Protein AF-A0A2N0H5V2-F1 (afdb_monomer_lite)

pLDDT: mean 85.97, std 12.77, range [40.03, 98.19]

Structure (mmCIF, N/CA/C/O backbone):
data_AF-A0A2N0H5V2-F1
#
_entry.id   AF-A0A2N0H5V2-F1
#
loop_
_atom_site.group_PDB
_atom_site.id
_atom_site.type_symbol
_atom_site.label_atom_id
_atom_site.label_alt_id
_atom_site.label_comp_id
_atom_site.label_asym_id
_atom_site.label_entity_id
_atom_site.label_seq_id
_atom_site.pdbx_PDB_ins_code
_atom_site.Cartn_x
_atom_site.Cartn_y
_atom_site.Cartn_z
_atom_site.occupancy
_atom_site.B_iso_or_equiv
_atom_site.auth_seq_id
_atom_site.auth_comp_id
_atom_site.auth_asym_id
_atom_site.auth_atom_id
_atom_site.pdbx_PDB_model_num
ATOM 1 N N . MET A 1 1 ? 20.618 13.032 -0.672 1.00 40.03 1 MET A N 1
ATOM 2 C CA . MET A 1 1 ? 20.257 12.797 -2.091 1.00 40.03 1 MET A CA 1
ATOM 3 C C . MET A 1 1 ? 19.114 11.793 -2.131 1.00 40.03 1 MET A C 1
ATOM 5 O O . MET A 1 1 ? 19.291 10.700 -1.612 1.00 40.03 1 MET A O 1
ATOM 9 N N . ARG A 1 2 ? 17.932 12.152 -2.651 1.00 47.97 2 ARG A N 1
ATOM 10 C CA . ARG A 1 2 ? 16.808 11.202 -2.773 1.00 47.97 2 ARG A CA 1
ATOM 11 C C . ARG A 1 2 ? 17.111 10.217 -3.908 1.00 47.97 2 ARG A C 1
ATOM 13 O O . ARG A 1 2 ? 17.480 10.647 -4.996 1.00 47.97 2 ARG A O 1
ATOM 20 N N . GLY A 1 3 ? 17.012 8.915 -3.642 1.00 67.12 3 GLY A N 1
ATOM 21 C CA . GLY A 1 3 ? 17.243 7.876 -4.648 1.00 67.12 3 GLY A CA 1
ATOM 22 C C . GLY A 1 3 ? 16.189 7.890 -5.762 1.00 67.12 3 GLY A C 1
ATOM 23 O O . GLY A 1 3 ? 15.061 8.330 -5.554 1.00 67.12 3 GLY A O 1
ATOM 24 N N . VAL A 1 4 ? 16.552 7.385 -6.946 1.00 81.38 4 VAL A N 1
ATOM 25 C CA . VAL A 1 4 ? 15.630 7.234 -8.087 1.00 81.38 4 VAL A CA 1
ATOM 26 C C . VAL A 1 4 ? 14.602 6.140 -7.773 1.00 81.38 4 VAL A C 1
ATOM 28 O O . VAL A 1 4 ? 14.977 4.979 -7.560 1.00 81.38 4 VAL A O 1
ATOM 31 N N . SER A 1 5 ? 13.321 6.510 -7.727 1.00 91.06 5 SER A N 1
ATOM 32 C CA . SER A 1 5 ? 12.203 5.620 -7.399 1.00 91.06 5 SER A CA 1
ATOM 33 C C . SER A 1 5 ? 11.638 4.930 -8.646 1.00 91.06 5 SER A C 1
ATOM 35 O O . SER A 1 5 ? 11.841 5.385 -9.775 1.00 91.06 5 SER A O 1
ATOM 37 N N . LEU A 1 6 ? 10.885 3.839 -8.459 1.00 90.25 6 LEU A N 1
ATOM 38 C CA . LEU A 1 6 ? 10.170 3.190 -9.566 1.00 90.25 6 LEU A CA 1
ATOM 39 C C . LEU A 1 6 ? 9.200 4.164 -10.253 1.00 90.25 6 LEU A C 1
ATOM 41 O O . LEU A 1 6 ? 9.109 4.162 -11.476 1.00 90.25 6 LEU A O 1
ATOM 45 N N . ASN A 1 7 ? 8.550 5.043 -9.483 1.00 93.69 7 ASN A N 1
ATOM 46 C CA . ASN A 1 7 ? 7.675 6.081 -10.023 1.00 93.69 7 ASN A CA 1
ATOM 47 C C . ASN A 1 7 ? 8.411 6.969 -11.038 1.00 93.69 7 ASN A C 1
ATOM 49 O O . ASN A 1 7 ? 7.958 7.105 -12.169 1.00 93.69 7 ASN A O 1
ATOM 53 N N . THR A 1 8 ? 9.591 7.478 -10.664 1.00 91.94 8 THR A N 1
ATOM 54 C CA . THR A 1 8 ? 10.401 8.328 -11.553 1.00 91.94 8 THR A CA 1
ATOM 55 C C . THR A 1 8 ? 10.919 7.581 -12.783 1.00 91.94 8 THR A C 1
ATOM 57 O O . THR A 1 8 ? 11.031 8.168 -13.852 1.00 91.94 8 THR A O 1
ATOM 60 N N . LEU A 1 9 ? 11.208 6.279 -12.663 1.00 91.94 9 LEU A N 1
ATOM 61 C CA . LEU A 1 9 ? 11.646 5.465 -13.803 1.00 91.94 9 LEU A CA 1
ATOM 62 C C . LEU A 1 9 ? 10.508 5.222 -14.798 1.00 91.94 9 LEU A C 1
ATOM 64 O O . LEU A 1 9 ? 10.750 5.237 -15.999 1.00 91.94 9 LEU A O 1
ATOM 68 N N . ILE A 1 10 ? 9.283 5.009 -14.311 1.00 95.56 10 ILE A N 1
ATOM 69 C CA . ILE A 1 10 ? 8.106 4.847 -15.171 1.00 95.56 10 ILE A CA 1
ATOM 70 C C . ILE A 1 10 ? 7.765 6.166 -15.863 1.00 95.56 10 ILE A C 1
ATOM 72 O O . ILE A 1 10 ? 7.525 6.171 -17.064 1.00 95.56 10 ILE A O 1
ATOM 76 N N . GLU A 1 11 ? 7.776 7.279 -15.129 1.00 95.31 11 GLU A N 1
ATOM 77 C CA . GLU A 1 11 ? 7.559 8.611 -15.704 1.00 95.31 11 GLU A CA 1
ATOM 78 C C . GLU A 1 11 ? 8.562 8.897 -16.822 1.00 95.31 11 GLU A C 1
ATOM 80 O O . GLU A 1 11 ? 8.155 9.245 -17.930 1.00 95.31 11 GLU A O 1
ATOM 85 N N . ALA A 1 12 ? 9.853 8.658 -16.574 1.00 94.19 12 ALA A N 1
ATOM 86 C CA . ALA A 1 12 ? 10.890 8.826 -17.584 1.00 94.19 12 ALA A CA 1
ATOM 87 C C . ALA A 1 12 ? 10.686 7.894 -18.791 1.00 94.19 12 ALA A C 1
ATOM 89 O O . ALA A 1 12 ? 10.824 8.331 -19.929 1.00 94.19 12 ALA A O 1
ATOM 90 N N . ALA A 1 13 ? 10.298 6.636 -18.561 1.00 95.50 13 ALA A N 1
ATOM 91 C CA . ALA A 1 13 ? 10.072 5.675 -19.637 1.00 95.50 13 ALA A CA 1
ATOM 92 C C . ALA A 1 13 ? 8.893 6.035 -20.539 1.00 95.50 13 ALA A C 1
ATOM 94 O O . ALA A 1 13 ? 8.983 5.897 -21.755 1.00 95.50 13 ALA A O 1
ATOM 95 N N . VAL A 1 14 ? 7.796 6.507 -19.953 1.00 95.56 14 VAL A N 1
ATOM 96 C CA . VAL A 1 14 ? 6.582 6.852 -20.696 1.00 95.56 14 VAL A CA 1
ATOM 97 C C . VAL A 1 14 ? 6.719 8.210 -21.402 1.00 95.56 14 VAL A C 1
ATOM 99 O O . VAL A 1 14 ? 6.069 8.433 -22.417 1.00 95.56 14 VAL A O 1
ATOM 102 N N . THR A 1 15 ? 7.573 9.103 -20.897 1.00 95.12 15 THR A N 1
ATOM 103 C CA . THR A 1 15 ? 7.861 10.419 -21.503 1.00 95.12 15 THR A CA 1
ATOM 104 C C . THR A 1 15 ? 9.082 10.423 -22.427 1.00 95.12 15 THR A C 1
ATOM 106 O O . THR A 1 15 ? 9.524 11.493 -22.835 1.00 95.12 15 THR A O 1
ATOM 109 N N . GLU A 1 16 ? 9.633 9.247 -22.748 1.00 94.00 16 GLU A N 1
ATOM 110 C CA . GLU A 1 16 ? 10.811 9.079 -23.618 1.00 94.00 16 GLU A CA 1
ATOM 111 C C . GLU A 1 16 ? 12.073 9.819 -23.126 1.00 94.00 16 GLU A C 1
ATOM 113 O O . GLU A 1 16 ? 12.995 10.110 -23.888 1.00 94.00 16 GLU A O 1
ATOM 118 N N . GLN A 1 17 ? 12.151 10.108 -21.827 1.00 94.12 17 GLN A N 1
ATOM 119 C CA . GLN A 1 17 ? 13.348 10.671 -21.209 1.00 94.12 17 GLN A CA 1
ATOM 120 C C . GLN A 1 17 ? 14.425 9.591 -21.041 1.00 94.12 17 GLN A C 1
ATOM 122 O O . GLN A 1 17 ? 14.112 8.406 -20.998 1.00 94.12 17 GLN A O 1
ATOM 127 N N . PRO A 1 18 ? 15.713 9.943 -20.909 1.00 93.31 18 PRO A N 1
ATOM 128 C CA . PRO A 1 18 ? 16.750 8.956 -20.625 1.00 93.31 18 PRO A CA 1
ATOM 129 C C . PRO A 1 18 ? 16.578 8.342 -19.224 1.00 93.31 18 PRO A C 1
ATOM 131 O O . PRO A 1 18 ? 16.540 9.049 -18.218 1.00 93.31 18 PRO A O 1
ATOM 134 N N . TYR A 1 19 ? 16.535 7.008 -19.143 1.00 92.44 19 TYR A N 1
ATOM 135 C CA . TYR A 1 19 ? 16.455 6.253 -17.885 1.00 92.44 19 TYR A CA 1
ATOM 136 C C . TYR A 1 19 ? 17.288 4.964 -17.924 1.00 92.44 19 TYR A C 1
ATOM 138 O O . TYR A 1 19 ? 17.740 4.493 -18.968 1.00 92.44 19 TYR A O 1
ATOM 146 N N . ASN A 1 20 ? 17.491 4.358 -16.751 1.00 91.25 20 ASN A N 1
ATOM 147 C CA . ASN A 1 20 ? 18.173 3.071 -16.637 1.00 91.25 20 ASN A CA 1
ATOM 148 C C . ASN A 1 20 ? 17.184 1.911 -16.872 1.00 91.25 20 ASN A C 1
ATOM 150 O O . ASN A 1 20 ? 16.443 1.524 -15.965 1.00 91.25 20 ASN A O 1
ATOM 154 N N . HIS A 1 21 ? 17.207 1.348 -18.083 1.00 89.31 21 HIS A N 1
ATOM 155 C CA . HIS A 1 21 ? 16.341 0.247 -18.521 1.00 89.31 21 HIS A CA 1
ATOM 156 C C . HIS A 1 21 ? 16.439 -1.000 -17.631 1.00 89.31 21 HIS A C 1
ATOM 158 O O . HIS A 1 21 ? 15.417 -1.570 -17.250 1.00 89.31 21 HIS A O 1
ATOM 164 N N . GLN A 1 22 ? 17.656 -1.398 -17.241 1.00 89.25 22 GLN A N 1
ATOM 165 C CA . GLN A 1 22 ? 17.874 -2.575 -16.392 1.00 89.25 22 GLN A CA 1
ATOM 166 C C . GLN A 1 22 ? 17.241 -2.385 -15.011 1.00 89.25 22 GLN A C 1
ATOM 168 O O . GLN A 1 22 ? 16.553 -3.270 -14.497 1.00 89.25 22 GLN A O 1
ATOM 173 N N . ARG A 1 23 ? 17.432 -1.200 -14.420 1.00 86.44 23 ARG A N 1
ATOM 174 C CA . ARG A 1 23 ? 16.863 -0.858 -13.114 1.00 86.44 23 ARG A CA 1
ATOM 175 C C . ARG A 1 23 ? 15.340 -0.784 -13.169 1.00 86.44 23 ARG A C 1
ATOM 177 O O . ARG A 1 23 ? 14.698 -1.280 -12.245 1.00 86.44 23 ARG A O 1
ATOM 184 N N . LEU A 1 24 ? 14.772 -0.204 -14.229 1.00 92.12 24 LEU A N 1
ATOM 185 C CA . LEU A 1 24 ? 13.324 -0.190 -14.438 1.00 92.12 24 LEU A CA 1
ATOM 186 C C . LEU A 1 24 ? 12.780 -1.619 -14.502 1.00 92.12 24 LEU A C 1
ATOM 188 O O . LEU A 1 24 ? 11.889 -1.947 -13.725 1.00 92.12 24 LEU A O 1
ATOM 192 N N . GLY A 1 25 ? 13.348 -2.472 -15.359 1.00 90.81 25 GLY A N 1
ATOM 193 C CA . GLY A 1 25 ? 12.898 -3.854 -15.529 1.00 90.81 25 GLY A CA 1
ATOM 194 C C . GLY A 1 25 ? 12.925 -4.645 -14.220 1.00 90.81 25 GLY A C 1
ATOM 195 O O . GLY A 1 25 ? 11.927 -5.259 -13.854 1.00 90.81 25 GLY A O 1
ATOM 196 N N . LEU A 1 26 ? 14.023 -4.562 -13.460 1.00 89.44 26 LEU A N 1
ATOM 197 C CA . LEU A 1 26 ? 14.157 -5.267 -12.182 1.00 89.44 26 LEU A CA 1
ATOM 198 C C . LEU A 1 26 ? 13.122 -4.802 -11.144 1.00 89.44 26 LEU A C 1
ATOM 200 O O . LEU A 1 26 ? 12.488 -5.628 -10.485 1.00 89.44 26 LEU A O 1
ATOM 204 N N . GLN A 1 27 ? 12.948 -3.488 -10.987 1.00 88.81 27 GLN A N 1
ATOM 205 C CA . GLN A 1 27 ? 12.025 -2.924 -9.996 1.00 88.81 27 GLN A CA 1
ATOM 206 C C . GLN A 1 27 ? 10.563 -3.159 -10.385 1.00 88.81 27 GLN A C 1
ATOM 208 O O . GLN A 1 27 ? 9.754 -3.565 -9.552 1.00 88.81 27 GLN A O 1
ATOM 213 N N . ALA A 1 28 ? 10.237 -2.974 -11.663 1.00 93.88 28 ALA A N 1
ATOM 214 C CA . ALA A 1 28 ? 8.913 -3.239 -12.204 1.00 93.88 28 ALA A CA 1
ATOM 215 C C . ALA A 1 28 ? 8.546 -4.727 -12.092 1.00 93.88 28 ALA A C 1
ATOM 217 O O . ALA A 1 28 ? 7.420 -5.038 -11.706 1.00 93.88 28 ALA A O 1
ATOM 218 N N . ARG A 1 29 ? 9.492 -5.647 -12.345 1.00 93.56 29 ARG A N 1
ATOM 219 C CA . ARG A 1 29 ? 9.275 -7.097 -12.210 1.00 93.56 29 ARG A CA 1
ATOM 220 C C . ARG A 1 29 ? 8.970 -7.481 -10.771 1.00 93.56 29 ARG A C 1
ATOM 222 O O . ARG A 1 29 ? 7.991 -8.177 -10.533 1.00 93.56 29 ARG A O 1
ATOM 229 N N . ARG A 1 30 ? 9.743 -6.975 -9.803 1.00 90.44 30 ARG A N 1
ATOM 230 C CA . ARG A 1 30 ? 9.470 -7.195 -8.370 1.00 90.44 30 ARG A CA 1
ATOM 231 C C . ARG A 1 30 ? 8.083 -6.684 -7.981 1.00 90.44 30 ARG A C 1
ATOM 233 O O . ARG A 1 30 ? 7.310 -7.417 -7.373 1.00 90.44 30 ARG A O 1
ATOM 240 N N . TYR A 1 31 ? 7.746 -5.458 -8.381 1.00 93.81 31 TYR A N 1
ATOM 241 C CA . TYR A 1 31 ? 6.444 -4.855 -8.086 1.00 93.81 31 TYR A CA 1
ATOM 242 C C . TYR A 1 31 ? 5.278 -5.641 -8.710 1.00 93.81 31 TYR A C 1
ATOM 244 O O . TYR A 1 31 ? 4.277 -5.924 -8.049 1.00 93.81 31 TYR A O 1
ATOM 252 N N . CYS A 1 32 ? 5.426 -6.052 -9.972 1.00 95.19 32 CYS A N 1
ATOM 253 C CA . CYS A 1 32 ? 4.445 -6.863 -10.685 1.00 95.19 32 CYS A CA 1
ATOM 254 C C . CYS A 1 32 ? 4.293 -8.262 -10.073 1.00 95.19 32 CYS A C 1
ATOM 256 O O . CYS A 1 32 ? 3.168 -8.730 -9.894 1.00 95.19 32 CYS A O 1
ATOM 258 N N . GLY A 1 33 ? 5.398 -8.907 -9.693 1.00 90.44 33 GLY A N 1
ATOM 259 C CA . GLY A 1 33 ? 5.409 -10.216 -9.036 1.00 90.44 33 GLY A CA 1
ATOM 260 C C . GLY A 1 33 ? 4.597 -10.224 -7.742 1.00 90.44 33 GLY A C 1
ATOM 261 O O . GLY A 1 33 ? 3.763 -11.100 -7.541 1.00 90.44 33 GLY A O 1
ATOM 262 N N . VAL A 1 34 ? 4.735 -9.187 -6.910 1.00 89.81 34 VAL A N 1
ATOM 263 C CA . VAL A 1 34 ? 3.948 -9.052 -5.671 1.00 89.81 34 VAL A CA 1
ATOM 264 C C . VAL A 1 34 ? 2.447 -8.946 -5.962 1.00 89.81 34 VAL A C 1
ATOM 266 O O . VAL A 1 34 ? 1.634 -9.638 -5.346 1.00 89.81 34 VAL A O 1
ATOM 269 N N . ILE A 1 35 ? 2.054 -8.088 -6.910 1.00 93.56 35 ILE A N 1
ATOM 270 C CA . ILE A 1 35 ? 0.636 -7.882 -7.239 1.00 93.56 35 ILE A CA 1
ATOM 271 C C . ILE A 1 35 ? 0.031 -9.138 -7.870 1.00 93.56 35 ILE A C 1
ATOM 273 O O . ILE A 1 35 ? -1.064 -9.557 -7.486 1.00 93.56 35 ILE A O 1
ATOM 277 N N . SER A 1 36 ? 0.731 -9.727 -8.837 1.00 93.62 36 SER A N 1
ATOM 278 C CA . SER A 1 36 ? 0.272 -10.916 -9.552 1.00 93.62 36 SER A CA 1
ATOM 279 C C . SER A 1 36 ? 0.221 -12.133 -8.630 1.00 93.62 36 SER A C 1
ATOM 281 O O . SER A 1 36 ? -0.812 -12.788 -8.600 1.00 93.62 36 SER A O 1
ATOM 283 N N . GLY A 1 37 ? 1.237 -12.378 -7.796 1.00 90.94 37 GLY A N 1
ATOM 284 C CA . GLY A 1 37 ? 1.234 -13.463 -6.807 1.00 90.94 37 GLY A CA 1
ATOM 285 C C . GLY A 1 37 ? 0.064 -13.365 -5.828 1.00 90.94 37 GLY A C 1
ATOM 286 O O . GLY A 1 37 ? -0.589 -14.358 -5.523 1.00 90.94 37 GLY A O 1
ATOM 287 N N . LYS A 1 38 ? -0.287 -12.147 -5.398 1.00 89.06 38 LYS A N 1
ATOM 288 C CA . LYS A 1 38 ? -1.423 -11.927 -4.491 1.00 89.06 38 LYS A CA 1
ATOM 289 C C . LYS A 1 38 ? -2.786 -12.106 -5.163 1.00 89.06 38 LYS A C 1
ATOM 291 O O . LYS A 1 38 ? -3.712 -12.631 -4.550 1.00 89.06 38 LYS A O 1
ATOM 296 N N . LEU A 1 39 ? -2.954 -11.599 -6.384 1.00 87.94 39 LEU A N 1
ATOM 297 C CA . LEU A 1 39 ? -4.251 -11.597 -7.078 1.00 87.94 39 LEU A CA 1
ATOM 298 C C . LEU A 1 39 ? -4.490 -12.842 -7.935 1.00 87.94 39 LEU A C 1
ATOM 300 O O . LEU A 1 39 ? -5.630 -13.103 -8.324 1.00 87.94 39 LEU A O 1
ATOM 304 N N . CYS A 1 40 ? -3.425 -13.563 -8.264 1.00 90.56 40 CYS A N 1
ATOM 305 C CA . CYS A 1 40 ? -3.414 -14.680 -9.194 1.00 90.56 40 CYS A CA 1
ATOM 306 C C . CYS A 1 40 ? -2.558 -15.841 -8.688 1.00 90.56 40 CYS A C 1
ATOM 308 O O . CYS A 1 40 ? -1.872 -16.474 -9.477 1.00 90.56 40 CYS A O 1
ATOM 310 N N . SER A 1 41 ? -2.630 -16.148 -7.392 1.00 89.81 41 SER A N 1
ATOM 311 C CA . SER A 1 41 ? -1.958 -17.315 -6.800 1.00 89.81 41 SER A CA 1
ATOM 312 C C . SER A 1 41 ? -2.419 -18.662 -7.373 1.00 89.81 41 SER A C 1
ATOM 314 O O . SER A 1 41 ? -1.831 -19.696 -7.083 1.00 89.81 41 SER A O 1
ATOM 316 N N . ASP A 1 42 ? -3.504 -18.668 -8.148 1.00 88.12 42 ASP A N 1
ATOM 317 C CA . ASP A 1 42 ? -4.007 -19.816 -8.894 1.00 88.12 42 ASP A CA 1
ATOM 318 C C . ASP A 1 42 ? -3.324 -20.031 -10.253 1.00 88.12 42 ASP A C 1
ATOM 320 O O . ASP A 1 42 ? -3.559 -21.075 -10.860 1.00 88.12 42 ASP A O 1
ATOM 324 N N . LEU A 1 43 ? -2.541 -19.068 -10.749 1.00 88.62 43 LEU A N 1
ATOM 325 C CA . LEU A 1 43 ? -1.832 -19.203 -12.019 1.00 88.62 43 LEU A CA 1
ATOM 326 C C . LEU A 1 43 ? -0.484 -19.927 -11.833 1.00 88.62 43 LEU A C 1
ATOM 328 O O . LEU A 1 43 ? 0.155 -19.768 -10.794 1.00 88.62 43 LEU A O 1
ATOM 332 N N . PRO A 1 44 ? -0.048 -20.713 -12.834 1.00 92.38 44 PRO A N 1
ATOM 333 C CA . PRO A 1 44 ? 1.324 -21.204 -12.937 1.00 92.38 44 PRO A CA 1
ATOM 334 C C . PRO A 1 44 ? 2.378 -20.084 -12.881 1.00 92.38 44 PRO A C 1
ATOM 336 O O . PRO A 1 44 ? 2.123 -18.967 -13.335 1.00 92.38 44 PRO A O 1
ATOM 339 N N . GLU A 1 45 ? 3.560 -20.391 -12.332 1.00 89.31 45 GLU A N 1
ATOM 340 C CA . GLU A 1 45 ? 4.639 -19.418 -12.088 1.00 89.31 45 GLU A CA 1
ATOM 341 C C . GLU A 1 45 ? 5.125 -18.725 -13.374 1.00 89.31 45 GLU A C 1
ATOM 343 O O . GLU A 1 45 ? 5.379 -17.522 -13.371 1.00 89.31 45 GLU A O 1
ATOM 348 N N . ASP A 1 46 ? 5.165 -19.448 -14.491 1.00 93.69 46 ASP A N 1
ATOM 349 C CA . ASP A 1 46 ? 5.530 -18.949 -15.820 1.00 93.69 46 ASP A CA 1
ATOM 350 C C . ASP A 1 46 ? 4.602 -17.828 -16.313 1.00 93.69 46 ASP A C 1
ATOM 352 O O . ASP A 1 46 ? 5.070 -16.839 -16.881 1.00 93.69 46 ASP A O 1
ATOM 356 N N . LEU A 1 47 ? 3.305 -17.885 -15.993 1.00 94.81 47 LEU A N 1
ATOM 357 C CA . LEU A 1 47 ? 2.354 -16.844 -16.403 1.00 94.81 47 LEU A CA 1
ATOM 358 C C . LEU A 1 47 ? 2.559 -15.512 -15.668 1.00 94.81 47 LEU A C 1
ATOM 360 O O . LEU A 1 47 ? 2.053 -14.477 -16.110 1.00 94.81 47 LEU A O 1
ATOM 364 N N . HIS A 1 48 ? 3.291 -15.488 -14.551 1.00 95.12 48 HIS A N 1
ATOM 365 C CA . HIS A 1 48 ? 3.621 -14.230 -13.877 1.00 95.12 48 HIS A CA 1
ATOM 366 C C . HIS A 1 48 ? 4.610 -13.389 -14.691 1.00 95.12 48 HIS A C 1
ATOM 368 O O . HIS A 1 48 ? 4.520 -12.155 -14.672 1.00 95.12 48 HIS A O 1
ATOM 374 N N . ASP A 1 49 ? 5.506 -14.035 -15.438 1.00 96.12 49 ASP A N 1
ATOM 375 C CA . ASP A 1 49 ? 6.403 -13.351 -16.367 1.00 96.12 49 ASP A CA 1
ATOM 376 C C . ASP A 1 49 ? 5.643 -12.813 -17.589 1.00 96.12 49 ASP A C 1
ATOM 378 O O . ASP A 1 49 ? 5.899 -11.682 -18.013 1.00 96.12 49 ASP A O 1
ATOM 382 N N . ASP A 1 50 ? 4.637 -13.538 -18.081 1.00 97.44 50 ASP A N 1
ATOM 383 C CA . ASP A 1 50 ? 3.759 -13.057 -19.156 1.00 97.44 50 ASP A CA 1
ATOM 384 C C . ASP A 1 50 ? 2.933 -11.843 -18.716 1.00 97.44 50 ASP A C 1
ATOM 386 O O . ASP A 1 50 ? 2.826 -10.853 -19.444 1.00 97.44 50 ASP A O 1
ATOM 390 N N . ILE A 1 51 ? 2.404 -11.854 -17.483 1.00 97.69 51 ILE A N 1
ATOM 391 C CA . ILE A 1 51 ? 1.713 -10.690 -16.903 1.00 97.69 51 ILE A CA 1
ATOM 392 C C . ILE A 1 51 ? 2.650 -9.483 -16.860 1.00 97.69 51 ILE A C 1
ATOM 394 O O . ILE A 1 51 ? 2.227 -8.367 -17.165 1.00 97.69 51 ILE A O 1
ATOM 398 N N . PHE A 1 52 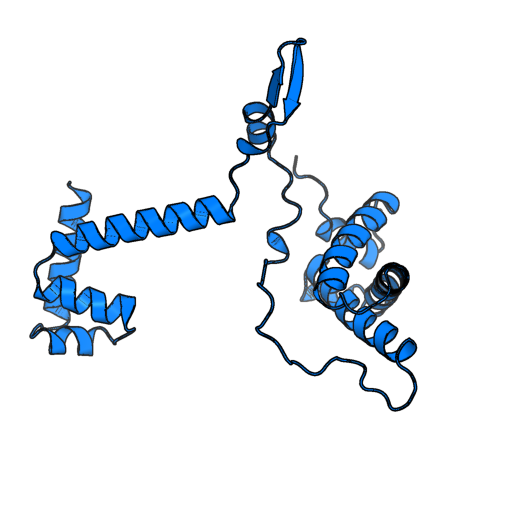? 3.912 -9.684 -16.481 1.00 97.94 52 PHE A N 1
ATOM 399 C CA . PHE A 1 52 ? 4.899 -8.612 -16.437 1.00 97.94 52 PHE A CA 1
ATOM 400 C C . PHE A 1 52 ? 5.175 -8.019 -17.825 1.00 97.94 52 PHE A C 1
ATOM 402 O O . PHE A 1 52 ? 5.153 -6.794 -17.978 1.00 97.94 52 PHE A O 1
ATOM 409 N N . GLN A 1 53 ? 5.387 -8.861 -18.838 1.00 98.00 53 GLN A N 1
ATOM 410 C CA . GLN A 1 53 ? 5.599 -8.405 -20.214 1.00 98.00 53 GLN A CA 1
ATOM 411 C C . GLN A 1 53 ? 4.366 -7.666 -20.748 1.00 98.00 53 GLN A C 1
ATOM 413 O O . GLN A 1 53 ? 4.477 -6.538 -21.237 1.00 98.00 53 GLN A O 1
ATOM 418 N N . GLN A 1 54 ? 3.174 -8.240 -20.565 1.00 98.19 54 GLN A N 1
ATOM 419 C CA . GLN A 1 54 ? 1.919 -7.625 -20.990 1.00 98.19 54 GLN A CA 1
ATOM 420 C C . GLN A 1 54 ? 1.645 -6.307 -20.249 1.00 98.19 54 GLN A C 1
ATOM 422 O O . GLN A 1 54 ? 1.103 -5.371 -20.835 1.00 98.19 54 GLN A O 1
ATOM 427 N N . ALA A 1 55 ? 2.053 -6.173 -18.983 1.00 98.12 55 ALA A N 1
ATOM 428 C CA . ALA A 1 55 ? 1.908 -4.923 -18.239 1.00 98.12 55 ALA A CA 1
ATOM 429 C C . ALA A 1 55 ? 2.716 -3.778 -18.865 1.00 98.12 55 ALA A C 1
ATOM 431 O O . ALA A 1 55 ? 2.246 -2.643 -18.860 1.00 98.12 55 ALA A O 1
ATOM 432 N N . PHE A 1 56 ? 3.889 -4.049 -19.444 1.00 97.75 56 PHE A N 1
ATOM 433 C CA . PHE A 1 56 ? 4.639 -3.034 -20.187 1.00 97.75 56 PHE A CA 1
ATOM 434 C C . PHE A 1 56 ? 3.971 -2.667 -21.512 1.00 97.75 56 PHE A C 1
ATOM 436 O O . PHE A 1 56 ? 3.890 -1.483 -21.835 1.00 97.75 56 PHE A O 1
ATOM 443 N N . VAL A 1 57 ? 3.431 -3.650 -22.237 1.00 97.94 57 VAL A N 1
ATOM 444 C CA . VAL A 1 57 ? 2.642 -3.394 -23.454 1.00 97.94 57 VAL A CA 1
ATOM 445 C C . VAL A 1 57 ? 1.471 -2.459 -23.141 1.00 97.94 57 VAL A C 1
ATOM 447 O O . VAL A 1 57 ? 1.277 -1.450 -23.818 1.00 97.94 57 VAL A O 1
ATOM 450 N N . GLU A 1 58 ? 0.728 -2.743 -22.071 1.00 97.62 58 GLU A N 1
ATOM 451 C CA . GLU A 1 58 ? -0.400 -1.912 -21.647 1.00 97.62 58 GLU A CA 1
ATOM 452 C C . GLU A 1 58 ? 0.039 -0.544 -21.105 1.00 97.62 58 GLU A C 1
ATOM 454 O O . GLU A 1 58 ? -0.631 0.455 -21.357 1.00 97.62 58 GLU A O 1
ATOM 459 N N . LEU A 1 59 ? 1.176 -0.461 -20.407 1.00 97.19 59 LEU A N 1
ATOM 460 C CA . LEU A 1 59 ? 1.732 0.809 -19.936 1.00 97.19 59 LEU A CA 1
ATOM 461 C C . LEU A 1 59 ? 2.025 1.755 -21.109 1.00 97.19 59 LEU A C 1
ATOM 463 O O . LEU A 1 59 ? 1.584 2.904 -21.094 1.00 97.19 59 LEU A O 1
ATOM 467 N N . PHE A 1 60 ? 2.723 1.268 -22.138 1.00 96.75 60 PHE A N 1
ATOM 468 C CA . PHE A 1 60 ? 3.048 2.075 -23.316 1.00 96.75 60 PHE A CA 1
ATOM 469 C C . PHE A 1 60 ? 1.823 2.364 -24.186 1.00 96.75 60 PHE A C 1
ATOM 471 O O . PHE A 1 60 ? 1.728 3.445 -24.759 1.00 96.75 60 PHE A O 1
ATOM 478 N N . ARG A 1 61 ? 0.839 1.455 -24.222 1.00 96.56 61 ARG A N 1
ATOM 479 C CA . ARG A 1 61 ? -0.455 1.700 -24.875 1.00 96.56 61 ARG A CA 1
ATOM 480 C C . ARG A 1 61 ? -1.242 2.833 -24.209 1.00 96.56 61 ARG A C 1
ATOM 482 O O . ARG A 1 61 ? -1.913 3.583 -24.911 1.00 96.56 61 ARG A O 1
ATOM 489 N N . ILE A 1 62 ? -1.192 2.954 -22.878 1.00 94.38 62 ILE A N 1
ATOM 490 C CA . ILE A 1 62 ? -1.830 4.066 -22.152 1.00 94.38 62 ILE A CA 1
ATOM 491 C C . ILE A 1 62 ? -1.131 5.397 -22.475 1.00 94.38 62 ILE A C 1
ATOM 493 O O . ILE A 1 62 ? -1.804 6.409 -22.673 1.00 94.38 62 ILE A O 1
ATOM 497 N N . GLY A 1 63 ? 0.203 5.384 -22.544 1.00 93.06 63 GLY A N 1
ATOM 498 C CA . GLY A 1 63 ? 1.017 6.531 -22.942 1.00 93.06 63 GLY A CA 1
ATOM 499 C C . GLY A 1 63 ? 1.091 7.665 -21.910 1.00 93.06 63 GLY A C 1
ATOM 500 O O . GLY A 1 63 ? 0.518 7.606 -20.817 1.00 93.06 63 GLY A O 1
ATOM 501 N N . ALA A 1 64 ? 1.822 8.725 -22.270 1.00 94.88 64 ALA A 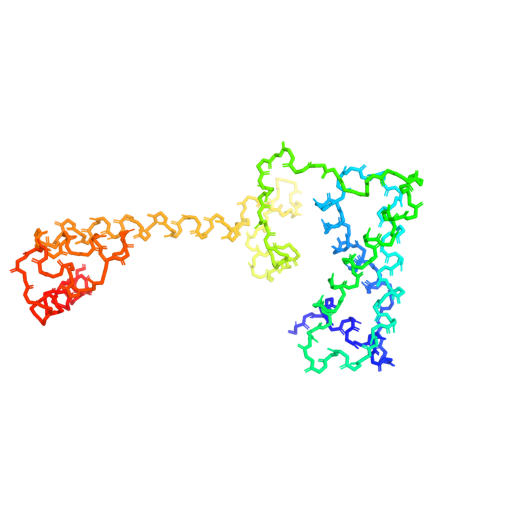N 1
ATOM 502 C CA . ALA A 1 64 ? 2.153 9.836 -21.370 1.00 94.88 64 ALA A CA 1
ATOM 503 C C . ALA A 1 64 ? 0.967 10.723 -20.991 1.00 94.88 64 ALA A C 1
ATOM 505 O O . ALA A 1 64 ? 0.973 11.301 -19.909 1.00 94.88 64 ALA A O 1
ATOM 506 N N . GLY A 1 65 ? -0.078 10.799 -21.822 1.00 92.81 65 GLY A N 1
ATOM 507 C CA . GLY A 1 65 ? -1.238 11.657 -21.544 1.00 92.81 65 GLY A CA 1
ATOM 508 C C . GLY A 1 65 ? -1.949 11.311 -20.231 1.00 92.81 65 GLY A C 1
ATOM 509 O O . GLY A 1 65 ? -2.575 12.161 -19.606 1.00 92.81 65 GLY A O 1
ATOM 510 N N . ALA A 1 66 ? -1.821 10.073 -19.752 1.00 92.25 66 ALA A N 1
ATOM 511 C CA . ALA A 1 66 ? -2.426 9.668 -18.491 1.00 92.25 66 ALA A CA 1
ATOM 512 C C . ALA A 1 66 ? -1.636 10.128 -17.244 1.00 92.25 66 ALA A C 1
ATOM 514 O O . ALA A 1 66 ? -2.187 10.078 -16.140 1.00 92.25 66 ALA A O 1
ATOM 515 N N . LEU A 1 67 ? -0.398 10.619 -17.407 1.00 92.62 67 LEU A N 1
ATOM 516 C CA . LEU A 1 67 ? 0.414 11.180 -16.317 1.00 92.62 67 LEU A CA 1
ATOM 517 C C . LEU A 1 67 ? -0.144 12.499 -15.770 1.00 92.62 67 LEU A C 1
ATOM 519 O O . LEU A 1 67 ? 0.128 12.850 -14.628 1.00 92.62 67 LEU A O 1
ATOM 523 N N . GLU A 1 68 ? -0.988 13.199 -16.532 1.00 91.50 68 GLU A N 1
ATOM 524 C CA . GLU A 1 68 ? -1.657 14.424 -16.067 1.00 91.50 68 GLU A CA 1
ATOM 525 C C . GLU A 1 68 ? -2.558 14.184 -14.847 1.00 91.50 68 GLU A C 1
ATOM 527 O O . GLU A 1 68 ? -2.843 15.100 -14.078 1.00 91.50 68 GLU A O 1
ATOM 532 N N . ARG A 1 69 ? -3.047 12.948 -14.682 1.00 92.81 69 ARG A N 1
ATOM 533 C CA . ARG A 1 69 ? -4.021 12.578 -13.644 1.00 92.81 69 ARG A CA 1
ATOM 534 C C . ARG A 1 69 ? -3.503 11.532 -12.668 1.00 92.81 69 ARG A C 1
ATOM 536 O O . ARG A 1 69 ? -4.106 11.343 -11.615 1.00 92.81 69 ARG A O 1
ATOM 543 N N . LEU A 1 70 ? -2.459 10.798 -13.038 1.00 92.75 70 LEU A N 1
ATOM 544 C CA . LEU A 1 70 ? -1.971 9.636 -12.306 1.00 92.75 70 LEU A CA 1
ATOM 545 C C . LEU A 1 70 ? -0.450 9.684 -12.212 1.00 92.75 70 LEU A C 1
ATOM 547 O O . LEU A 1 70 ? 0.222 10.047 -13.168 1.00 92.75 70 LEU A O 1
ATOM 551 N N . SER A 1 71 ? 0.096 9.236 -11.085 1.00 94.44 71 SER A N 1
ATOM 552 C CA . SER A 1 71 ? 1.537 9.004 -10.974 1.00 94.44 71 SER A CA 1
ATOM 553 C C . SER A 1 71 ? 1.979 7.836 -11.864 1.00 94.44 71 SER A C 1
ATOM 555 O O . SER A 1 71 ? 1.177 6.943 -12.172 1.00 94.44 71 SER A O 1
ATOM 557 N N . GLY A 1 72 ? 3.263 7.786 -12.231 1.00 91.56 72 GLY A N 1
ATOM 558 C CA . GLY A 1 72 ? 3.825 6.663 -12.993 1.00 91.56 72 GLY A CA 1
ATOM 559 C C . GLY A 1 72 ? 3.547 5.303 -12.339 1.00 91.56 72 GLY A C 1
ATOM 560 O O . GLY A 1 72 ? 3.133 4.352 -13.002 1.00 91.56 72 GLY A O 1
ATOM 561 N N . LEU A 1 73 ? 3.663 5.219 -11.012 1.00 94.44 73 LEU A N 1
ATOM 562 C CA . LEU A 1 73 ? 3.345 4.005 -10.258 1.00 94.44 73 LEU A CA 1
ATOM 563 C C . LEU A 1 73 ? 1.860 3.620 -10.378 1.00 94.44 73 LEU A C 1
ATOM 565 O O . LEU A 1 73 ? 1.536 2.447 -10.574 1.00 94.44 73 LEU A O 1
ATOM 569 N N . ALA A 1 74 ? 0.949 4.593 -10.277 1.00 93.81 74 ALA A N 1
ATOM 570 C CA . ALA A 1 74 ? -0.486 4.349 -10.412 1.00 93.81 74 ALA A CA 1
ATOM 571 C C . ALA A 1 74 ? -0.855 3.886 -11.832 1.00 93.81 74 ALA A C 1
ATOM 573 O O . ALA A 1 74 ? -1.697 2.996 -11.989 1.00 93.81 74 ALA A O 1
ATOM 574 N N . LEU A 1 75 ? -0.188 4.428 -12.857 1.00 96.00 75 LEU A N 1
ATOM 575 C CA . LEU A 1 75 ? -0.331 3.971 -14.239 1.00 96.00 75 LEU A CA 1
ATOM 576 C C . LEU A 1 75 ? 0.132 2.535 -14.419 1.00 96.00 75 LEU A C 1
ATOM 578 O O . LEU A 1 75 ? -0.614 1.716 -14.955 1.00 96.00 75 LEU A O 1
ATOM 582 N N . PHE A 1 76 ? 1.318 2.203 -13.919 1.00 97.12 76 PHE A N 1
ATOM 583 C CA . PHE A 1 76 ? 1.835 0.848 -14.039 1.00 97.12 76 PHE A CA 1
ATOM 584 C C . PHE A 1 76 ? 0.974 -0.160 -13.278 1.00 97.12 76 PHE A C 1
ATOM 586 O O . PHE A 1 76 ? 0.653 -1.223 -13.802 1.00 97.12 76 PHE A O 1
ATOM 593 N N . ARG A 1 77 ? 0.470 0.201 -12.093 1.00 97.00 77 ARG A N 1
ATOM 594 C CA . ARG A 1 77 ? -0.500 -0.627 -11.364 1.00 97.00 77 ARG A CA 1
ATOM 595 C C . ARG A 1 77 ? -1.775 -0.881 -12.173 1.00 97.00 77 ARG A C 1
ATOM 597 O O . ARG A 1 77 ? -2.284 -2.002 -12.182 1.00 97.00 77 ARG A O 1
ATOM 604 N N . ARG A 1 78 ? -2.296 0.137 -12.861 1.00 96.38 78 ARG A N 1
ATOM 605 C CA . ARG A 1 78 ? -3.449 -0.017 -13.759 1.00 96.38 78 ARG A CA 1
ATOM 606 C C . ARG A 1 78 ? -3.121 -0.948 -14.927 1.00 96.38 78 ARG A C 1
ATOM 608 O O . ARG A 1 78 ? -3.940 -1.813 -15.232 1.00 96.38 78 ARG A O 1
ATOM 615 N N . ALA A 1 79 ? -1.944 -0.802 -15.529 1.00 97.38 79 ALA A N 1
ATOM 616 C CA . ALA A 1 79 ? -1.474 -1.663 -16.609 1.00 97.38 79 ALA A CA 1
ATOM 617 C C . ALA A 1 79 ? -1.367 -3.133 -16.164 1.00 97.38 79 ALA A C 1
ATOM 619 O O . ALA A 1 79 ? -1.880 -4.010 -16.852 1.00 97.38 79 ALA A O 1
ATOM 620 N N . ILE A 1 80 ? -0.846 -3.402 -14.959 1.00 97.75 80 ILE A N 1
ATOM 621 C CA . ILE A 1 80 ? -0.800 -4.752 -14.367 1.00 97.75 80 ILE A CA 1
ATOM 622 C C . ILE A 1 80 ? -2.205 -5.359 -14.248 1.00 97.75 80 ILE A C 1
ATOM 624 O O . ILE A 1 80 ? -2.408 -6.528 -14.566 1.00 97.75 80 ILE A O 1
ATOM 628 N N . PHE A 1 81 ? -3.208 -4.590 -13.818 1.00 96.62 81 PHE A N 1
ATOM 629 C CA . PHE A 1 81 ? -4.575 -5.113 -13.716 1.00 96.62 81 PHE A CA 1
ATOM 630 C C . PHE A 1 81 ? -5.205 -5.441 -15.069 1.00 96.62 81 PHE A C 1
ATOM 632 O O . PHE A 1 81 ? -6.015 -6.366 -15.142 1.00 96.62 81 PHE A O 1
ATOM 639 N N . VAL A 1 82 ? -4.865 -4.698 -16.124 1.00 96.75 82 VAL A N 1
ATOM 640 C CA . VAL A 1 82 ? -5.288 -5.034 -17.489 1.00 96.75 82 VAL A CA 1
ATOM 641 C C . VAL A 1 82 ? -4.549 -6.284 -17.962 1.00 96.75 82 VAL A C 1
ATOM 643 O O . VAL A 1 82 ? -5.203 -7.228 -18.394 1.00 96.75 82 VAL A O 1
ATOM 646 N N . ALA A 1 83 ? -3.231 -6.345 -17.770 1.00 97.56 83 ALA A N 1
ATOM 647 C CA . ALA A 1 83 ? -2.400 -7.491 -18.125 1.00 97.56 83 ALA A CA 1
ATOM 648 C C . ALA A 1 83 ? -2.883 -8.795 -17.479 1.00 97.56 83 ALA A C 1
ATOM 650 O O . ALA A 1 83 ? -3.073 -9.787 -18.172 1.00 97.56 83 ALA A O 1
ATOM 651 N N . ILE A 1 84 ? -3.207 -8.776 -16.182 1.00 95.75 84 ILE A N 1
ATOM 652 C CA . ILE A 1 84 ? -3.801 -9.925 -15.481 1.00 95.75 84 ILE A CA 1
ATOM 653 C C . ILE A 1 84 ? -5.080 -10.410 -16.174 1.00 95.75 84 ILE A C 1
ATOM 655 O O . ILE A 1 84 ? -5.313 -11.612 -16.266 1.00 95.75 84 ILE A O 1
ATOM 659 N N . ARG A 1 85 ? -5.941 -9.494 -16.633 1.00 93.94 85 ARG A N 1
ATOM 660 C CA . ARG A 1 85 ? -7.193 -9.871 -17.307 1.00 93.94 85 ARG A CA 1
ATOM 661 C C . ARG A 1 85 ? -6.931 -10.480 -18.676 1.00 93.94 85 ARG A C 1
ATOM 663 O O . ARG A 1 85 ? -7.603 -11.450 -19.001 1.00 93.94 85 ARG A O 1
ATOM 670 N N . VAL A 1 86 ? -5.988 -9.916 -19.431 1.00 94.81 86 VAL A N 1
ATOM 671 C CA . VAL A 1 86 ? -5.582 -10.414 -20.752 1.00 94.81 86 VAL A CA 1
ATOM 672 C C . VAL A 1 86 ? -5.003 -11.821 -20.612 1.00 94.81 86 VAL A C 1
ATOM 674 O O . VAL A 1 86 ? -5.602 -12.766 -21.110 1.00 94.81 86 VAL A O 1
ATOM 677 N N . VAL A 1 87 ? -3.961 -11.993 -19.794 1.00 94.94 87 VAL A N 1
ATOM 678 C CA . VAL A 1 87 ? -3.299 -13.295 -19.601 1.00 94.94 87 VAL A CA 1
ATOM 679 C C . VAL A 1 87 ? -4.268 -14.354 -19.066 1.00 94.94 87 VAL A C 1
ATOM 681 O O . VAL A 1 87 ? -4.270 -15.491 -19.527 1.00 94.94 87 VAL A O 1
ATOM 684 N N . ARG A 1 88 ? -5.165 -13.998 -18.134 1.00 91.44 88 ARG A N 1
ATOM 685 C CA . ARG A 1 88 ? -6.201 -14.936 -17.662 1.00 91.44 88 ARG A CA 1
ATOM 686 C C . ARG A 1 88 ? -7.203 -15.322 -18.745 1.00 91.44 88 ARG A C 1
ATOM 688 O O . ARG A 1 88 ? -7.716 -16.436 -18.693 1.00 91.44 88 ARG A O 1
ATOM 695 N N . ALA A 1 89 ? -7.562 -14.399 -19.634 1.00 89.25 89 ALA A N 1
ATOM 696 C CA . ALA A 1 89 ? -8.487 -14.690 -20.722 1.00 89.25 89 ALA A CA 1
ATOM 697 C C . ALA A 1 89 ? -7.846 -15.640 -21.737 1.00 89.25 89 ALA A C 1
ATOM 699 O O . ALA A 1 89 ? -8.509 -16.579 -22.162 1.00 89.25 89 ALA A O 1
ATOM 700 N N . ASP A 1 90 ? -6.563 -15.440 -22.035 1.00 89.56 90 ASP A N 1
ATOM 701 C CA . ASP A 1 90 ? -5.809 -16.268 -22.979 1.00 89.56 90 ASP A CA 1
ATOM 702 C C . ASP A 1 90 ? -5.524 -17.670 -22.418 1.00 89.56 90 ASP A C 1
ATOM 704 O O . ASP A 1 90 ? -5.591 -18.660 -23.143 1.00 89.56 90 ASP A O 1
ATOM 708 N N . TYR A 1 91 ? -5.266 -17.776 -21.110 1.00 87.94 91 TYR A N 1
ATOM 709 C CA . TYR A 1 91 ? -5.018 -19.057 -20.444 1.00 87.94 91 TYR A CA 1
ATOM 710 C C . TYR A 1 91 ? -6.296 -19.866 -20.158 1.00 87.94 91 TYR A C 1
ATOM 712 O O . TYR A 1 91 ? -6.259 -21.094 -20.047 1.00 87.94 91 TYR A O 1
ATOM 720 N N . ALA A 1 92 ? -7.449 -19.210 -19.992 1.00 83.19 92 ALA A N 1
ATOM 721 C CA . ALA A 1 92 ? -8.686 -19.910 -19.665 1.00 83.19 92 ALA A CA 1
ATOM 722 C C . ALA A 1 92 ? -9.247 -20.658 -20.891 1.00 83.19 92 ALA A C 1
ATOM 724 O O . ALA A 1 92 ? -9.461 -20.046 -21.937 1.00 83.19 92 ALA A O 1
ATOM 725 N N . PRO A 1 93 ? -9.598 -21.956 -20.770 1.00 77.69 93 PRO A N 1
ATOM 726 C CA . PRO A 1 93 ? -10.254 -22.672 -21.856 1.00 77.69 93 PRO A CA 1
ATOM 727 C C . PRO A 1 93 ? -11.580 -21.997 -22.240 1.00 77.69 93 PRO A C 1
ATOM 729 O O . PRO A 1 93 ? -12.295 -21.505 -21.354 1.00 77.69 93 PRO A O 1
ATOM 732 N N . PRO A 1 94 ? -11.971 -22.021 -23.525 1.00 76.88 94 PRO A N 1
ATOM 733 C CA . PRO A 1 94 ? -13.212 -21.403 -23.972 1.00 76.88 94 PRO A CA 1
ATOM 734 C C . PRO A 1 94 ? -14.416 -21.953 -23.191 1.00 76.88 94 PRO A C 1
ATOM 736 O O . PRO A 1 94 ? -14.568 -23.160 -23.002 1.00 76.88 94 PRO A O 1
ATOM 739 N N . GLY A 1 95 ? -15.267 -21.051 -22.694 1.00 74.31 95 GLY A N 1
ATOM 740 C CA . GLY A 1 95 ? -16.457 -21.388 -21.901 1.00 74.31 95 GLY A CA 1
ATOM 741 C C . GLY A 1 95 ? -16.218 -21.586 -20.397 1.00 74.31 95 GLY A C 1
ATOM 742 O O . GLY A 1 95 ? -17.183 -21.739 -19.647 1.00 74.31 95 GLY A O 1
ATOM 743 N N . ARG A 1 96 ? -14.969 -21.543 -19.912 1.00 73.62 96 ARG A N 1
ATOM 744 C CA . ARG A 1 96 ? -14.666 -21.559 -18.470 1.00 73.62 96 ARG A CA 1
ATOM 745 C C . ARG A 1 96 ? -14.631 -20.142 -17.897 1.00 73.62 96 ARG A C 1
ATOM 747 O O . ARG A 1 96 ? -14.245 -19.179 -18.553 1.00 73.62 96 ARG A O 1
ATOM 754 N N . ARG A 1 97 ? -15.020 -20.008 -16.625 1.00 67.81 97 ARG A N 1
ATOM 755 C CA . ARG A 1 97 ? -14.859 -18.751 -15.879 1.00 67.81 97 ARG A CA 1
ATOM 756 C C . ARG A 1 97 ? -13.370 -18.461 -15.664 1.00 67.81 97 ARG A C 1
ATOM 758 O O . ARG A 1 97 ? -12.656 -19.300 -15.129 1.00 67.81 97 ARG A O 1
ATOM 765 N N . THR A 1 98 ? -12.945 -17.240 -15.982 1.00 71.69 98 THR A N 1
ATOM 766 C CA . THR A 1 98 ? -11.564 -16.740 -15.806 1.00 71.69 98 THR A CA 1
ATOM 767 C C . THR A 1 98 ? -11.201 -16.416 -14.350 1.00 71.69 98 THR A C 1
ATOM 769 O O . THR A 1 98 ? -10.039 -16.163 -14.028 1.00 71.69 98 THR A O 1
ATOM 772 N N . ARG A 1 99 ? -12.190 -16.415 -13.444 1.00 64.88 99 ARG A N 1
ATOM 773 C CA . ARG A 1 99 ? -12.030 -16.136 -12.012 1.00 64.88 99 ARG A CA 1
ATOM 774 C C . ARG A 1 99 ? -12.699 -17.234 -11.185 1.00 64.88 99 ARG A C 1
ATOM 776 O O . ARG A 1 99 ? -13.848 -17.586 -11.461 1.00 64.88 99 ARG A O 1
ATOM 783 N N . LYS A 1 100 ? -12.013 -17.729 -10.148 1.00 63.94 100 LYS A N 1
ATOM 784 C CA . LYS A 1 100 ? -12.627 -18.606 -9.137 1.00 63.94 100 LYS A CA 1
ATOM 785 C C . LYS A 1 100 ? -13.817 -17.900 -8.474 1.00 63.94 100 LYS A C 1
ATOM 787 O O . LYS A 1 100 ? -13.792 -16.679 -8.283 1.00 63.94 100 LYS A O 1
ATOM 792 N N . ALA A 1 101 ? -14.860 -18.665 -8.143 1.00 63.69 101 ALA A N 1
ATOM 793 C CA . ALA A 1 101 ? -15.930 -18.178 -7.277 1.00 63.69 101 ALA A CA 1
ATOM 794 C C . ALA A 1 101 ? -15.314 -17.715 -5.948 1.00 63.69 101 ALA A C 1
ATOM 796 O O . ALA A 1 101 ? -14.304 -18.256 -5.493 1.00 63.69 101 ALA A O 1
ATOM 797 N N . ARG A 1 102 ? -15.846 -16.629 -5.387 1.00 58.00 102 ARG A N 1
ATOM 798 C CA . ARG A 1 102 ? -15.289 -15.985 -4.196 1.00 58.00 102 ARG A CA 1
ATOM 799 C C . ARG A 1 102 ? -15.711 -16.780 -2.958 1.00 58.00 102 ARG A C 1
ATOM 801 O O . ARG A 1 102 ? -16.509 -16.292 -2.171 1.00 58.00 102 ARG A O 1
ATOM 808 N N . ASP A 1 103 ? -15.173 -17.982 -2.804 1.00 53.94 103 ASP A N 1
ATOM 809 C CA . ASP A 1 103 ? -15.574 -18.927 -1.753 1.00 53.94 103 ASP A CA 1
ATOM 810 C C . ASP A 1 103 ? -14.704 -18.801 -0.487 1.00 53.94 103 ASP A C 1
ATOM 812 O O . ASP A 1 103 ? -14.410 -19.782 0.185 1.00 53.94 103 ASP A O 1
ATOM 816 N N . GLY A 1 104 ? -14.259 -17.588 -0.140 1.00 61.50 104 GLY A N 1
ATOM 817 C CA . GLY A 1 104 ? -13.378 -17.381 1.011 1.00 61.50 104 GLY A CA 1
ATOM 818 C C . GLY A 1 104 ? -13.396 -15.966 1.578 1.00 61.50 104 GLY A C 1
ATOM 819 O O . GLY A 1 104 ? -13.789 -15.003 0.907 1.00 61.50 104 GLY A O 1
ATOM 820 N N . ALA A 1 105 ? -12.947 -15.855 2.833 1.00 52.78 105 ALA A N 1
ATOM 821 C CA . ALA A 1 105 ? -12.726 -14.584 3.510 1.00 52.78 105 ALA A CA 1
ATOM 822 C C . ALA A 1 105 ? -11.783 -13.689 2.676 1.00 52.78 105 ALA A C 1
ATOM 824 O O . ALA A 1 105 ? -10.865 -14.193 2.023 1.00 52.78 105 ALA A O 1
ATOM 825 N N . PRO A 1 106 ? -12.012 -12.364 2.630 1.00 54.12 106 PRO A N 1
ATOM 826 C CA . PRO A 1 106 ? -11.173 -11.464 1.851 1.00 54.12 106 PRO A CA 1
ATOM 827 C C . PRO A 1 106 ? -9.709 -11.551 2.323 1.00 54.12 106 PRO A C 1
ATOM 829 O O . PRO A 1 106 ? -9.471 -11.489 3.527 1.00 54.12 106 PRO A O 1
ATOM 832 N N . PRO A 1 107 ? -8.732 -11.668 1.403 1.00 56.69 107 PRO A N 1
ATOM 833 C CA . PRO A 1 107 ? -7.326 -11.719 1.779 1.00 56.69 107 PRO A CA 1
ATOM 834 C C . PRO A 1 107 ? -6.904 -10.415 2.459 1.00 56.69 107 PRO A C 1
ATOM 836 O O . PRO A 1 107 ? -7.371 -9.329 2.093 1.00 56.69 107 PRO A O 1
ATOM 839 N N . GLU A 1 108 ? -5.988 -10.536 3.416 1.00 56.78 108 GLU A N 1
ATOM 840 C CA . GLU A 1 108 ? -5.432 -9.422 4.177 1.00 56.78 108 GLU A CA 1
ATOM 841 C C . GLU A 1 108 ? -4.849 -8.355 3.235 1.00 56.78 108 GLU A C 1
ATOM 843 O O . GLU A 1 108 ? -4.045 -8.616 2.327 1.00 56.78 108 GLU A O 1
ATOM 848 N N . ARG A 1 109 ? -5.320 -7.115 3.380 1.00 51.91 109 ARG A N 1
ATOM 849 C CA . ARG A 1 109 ? -4.948 -5.996 2.512 1.00 51.91 109 ARG A CA 1
ATOM 850 C C . ARG A 1 109 ? -3.688 -5.309 3.040 1.00 51.91 109 ARG A C 1
ATOM 852 O O . ARG A 1 109 ? -3.781 -4.227 3.590 1.00 51.91 109 ARG A O 1
ATOM 859 N N . VAL A 1 110 ? -2.516 -5.894 2.804 1.00 51.47 110 VAL A N 1
ATOM 860 C CA . VAL A 1 110 ? -1.250 -5.139 2.884 1.00 51.47 110 VAL A CA 1
ATOM 861 C C . VAL A 1 110 ? -1.242 -4.078 1.780 1.00 51.47 110 VAL A C 1
ATOM 863 O O . VAL A 1 110 ? -1.513 -4.413 0.614 1.00 51.47 110 VAL A O 1
ATOM 866 N N . ALA A 1 111 ? -1.013 -2.814 2.140 1.00 53.50 111 ALA A N 1
ATOM 867 C CA . ALA A 1 111 ? -0.966 -1.713 1.191 1.00 53.50 111 ALA A CA 1
ATOM 868 C C . ALA A 1 111 ? 0.304 -1.822 0.332 1.00 53.50 111 ALA A C 1
ATOM 870 O O . ALA A 1 111 ? 1.356 -2.253 0.790 1.00 53.50 111 ALA A O 1
ATOM 871 N N . ALA A 1 112 ? 0.217 -1.462 -0.951 1.00 54.84 112 ALA A N 1
ATOM 872 C CA . ALA A 1 112 ? 1.360 -1.580 -1.866 1.00 54.84 112 ALA A CA 1
ATOM 873 C C . ALA A 1 112 ? 2.517 -0.626 -1.507 1.00 54.84 112 ALA A C 1
ATOM 875 O O . ALA A 1 112 ? 3.624 -0.800 -2.001 1.00 54.84 112 ALA A O 1
ATOM 876 N N . GLU A 1 113 ? 2.246 0.375 -0.673 1.00 55.38 113 GLU A N 1
ATOM 877 C CA . GLU A 1 113 ? 3.219 1.326 -0.132 1.00 55.38 113 GLU A CA 1
ATOM 878 C C . GLU A 1 113 ? 4.031 0.779 1.056 1.00 55.38 113 GLU A C 1
ATOM 880 O O . GLU A 1 113 ? 5.082 1.334 1.367 1.00 55.38 113 GLU A O 1
ATOM 885 N N . ASP A 1 114 ? 3.631 -0.359 1.633 1.00 51.72 114 ASP A N 1
ATOM 886 C CA . ASP A 1 114 ? 4.340 -0.995 2.753 1.00 51.72 114 ASP A CA 1
ATOM 887 C C . ASP A 1 114 ? 5.504 -1.904 2.314 1.00 51.72 114 ASP A C 1
ATOM 889 O O . ASP A 1 114 ? 6.284 -2.357 3.151 1.00 51.72 114 ASP A O 1
ATOM 893 N N . ILE A 1 115 ? 5.660 -2.196 1.014 1.00 51.44 115 ILE A N 1
ATOM 894 C CA . ILE A 1 115 ? 6.671 -3.151 0.525 1.00 51.44 115 ILE A CA 1
ATOM 895 C C . ILE A 1 115 ? 7.637 -2.460 -0.444 1.00 51.44 115 ILE A C 1
ATOM 897 O O . ILE A 1 115 ? 7.246 -1.996 -1.513 1.00 51.44 115 ILE A O 1
ATOM 901 N N . GLY A 1 116 ? 8.922 -2.431 -0.071 1.00 53.12 116 GLY A N 1
ATOM 902 C CA . GLY A 1 116 ? 9.989 -1.710 -0.781 1.00 53.12 116 GLY A CA 1
ATOM 903 C C . GLY A 1 116 ? 10.647 -0.594 0.036 1.00 53.12 116 GLY A C 1
ATOM 904 O O . GLY A 1 116 ? 11.390 0.210 -0.528 1.00 53.12 116 GLY A O 1
ATOM 905 N N . TRP A 1 117 ? 10.385 -0.537 1.345 1.00 57.16 117 TRP A N 1
ATOM 906 C CA . TRP A 1 117 ? 11.045 0.396 2.250 1.00 57.16 117 TRP A CA 1
ATOM 907 C C . TRP A 1 117 ? 12.561 0.173 2.220 1.00 57.16 117 TRP A C 1
ATOM 909 O O . TRP A 1 117 ? 13.068 -0.868 2.636 1.00 57.16 117 TRP A O 1
ATOM 919 N N . ILE A 1 118 ? 13.288 1.148 1.676 1.00 62.25 118 ILE A N 1
ATOM 920 C CA . ILE A 1 118 ? 14.742 1.199 1.788 1.00 62.25 118 ILE A CA 1
ATOM 921 C C . ILE A 1 118 ? 15.020 1.874 3.118 1.00 62.25 118 ILE A C 1
ATOM 923 O O . ILE A 1 118 ? 14.667 3.034 3.318 1.00 62.25 118 ILE A O 1
ATOM 927 N N . ALA A 1 119 ? 15.631 1.118 4.017 1.00 63.41 119 ALA A N 1
ATOM 928 C CA . ALA A 1 119 ? 16.092 1.605 5.298 1.00 63.41 119 ALA A CA 1
ATOM 929 C C . ALA A 1 119 ? 16.931 2.880 5.126 1.00 63.41 119 ALA A C 1
ATOM 931 O O . ALA A 1 119 ? 17.869 2.909 4.325 1.00 63.41 119 ALA A O 1
ATOM 932 N N . GLU A 1 120 ? 16.600 3.932 5.872 1.00 74.38 120 GLU A N 1
ATOM 933 C CA . GLU A 1 120 ? 17.456 5.113 5.959 1.00 74.38 120 GLU A CA 1
ATOM 934 C C . GLU A 1 120 ? 18.835 4.724 6.516 1.00 74.38 120 GLU A C 1
ATOM 936 O O . GLU A 1 120 ? 18.963 3.750 7.265 1.00 74.38 120 GLU A O 1
ATOM 941 N N . GLY A 1 121 ? 19.879 5.477 6.152 1.00 79.25 121 GLY A N 1
ATOM 942 C CA . GLY A 1 121 ? 21.258 5.169 6.556 1.00 79.25 121 GLY A CA 1
ATOM 943 C C . GLY A 1 121 ? 21.412 5.009 8.071 1.00 79.25 121 GLY A C 1
ATOM 944 O O . GLY A 1 121 ? 22.077 4.081 8.524 1.00 79.25 121 GLY A O 1
ATOM 945 N N . ASP A 1 122 ?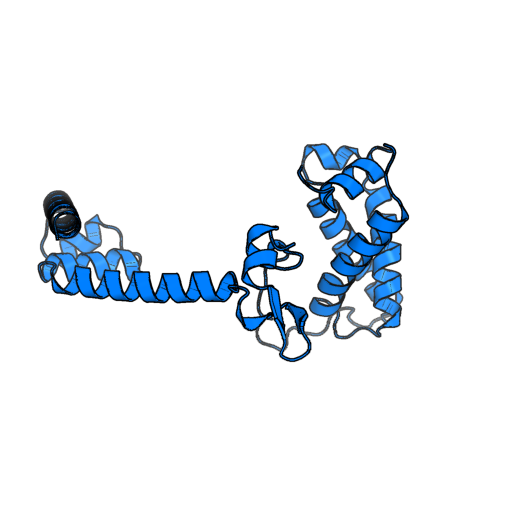 20.704 5.830 8.844 1.00 81.44 122 ASP A N 1
ATOM 946 C CA . ASP A 1 122 ? 20.721 5.797 10.309 1.00 81.44 122 ASP A CA 1
ATOM 947 C C . ASP A 1 122 ? 20.054 4.539 10.887 1.00 81.44 122 ASP A C 1
ATOM 949 O O . ASP A 1 122 ? 20.413 4.095 11.978 1.00 81.44 122 ASP A O 1
ATOM 953 N N . HIS A 1 123 ? 19.076 3.955 10.185 1.00 76.81 123 HIS A N 1
ATOM 954 C CA . HIS A 1 123 ? 18.460 2.685 10.580 1.00 76.81 123 HIS A CA 1
ATOM 955 C C . HIS A 1 123 ? 19.374 1.507 10.263 1.00 76.81 123 HIS A C 1
ATOM 957 O O . HIS A 1 123 ? 19.521 0.620 11.097 1.00 76.81 123 HIS A O 1
ATOM 963 N N . LEU A 1 124 ? 20.046 1.528 9.108 1.00 83.38 124 LEU A N 1
ATOM 964 C CA . LEU A 1 124 ? 21.049 0.515 8.774 1.00 83.38 124 LEU A CA 1
ATOM 965 C C . LEU A 1 124 ? 22.216 0.541 9.754 1.00 83.38 124 LEU A C 1
ATOM 967 O O . LEU A 1 124 ? 22.641 -0.516 10.201 1.00 83.38 124 LEU A O 1
ATOM 971 N N . GLN A 1 125 ? 22.710 1.725 10.120 1.00 83.56 125 GLN A N 1
ATOM 972 C CA . GLN A 1 125 ? 23.792 1.855 11.096 1.00 83.56 125 GLN A CA 1
ATOM 973 C C . GLN A 1 125 ? 23.391 1.317 12.469 1.00 83.56 125 GLN A C 1
ATOM 975 O O . GLN A 1 125 ? 24.163 0.577 13.067 1.00 83.56 125 GLN A O 1
ATOM 980 N N . ARG A 1 126 ? 22.180 1.639 12.945 1.00 82.12 126 ARG A N 1
ATOM 981 C CA . ARG A 1 126 ? 21.664 1.117 14.219 1.00 82.12 126 ARG A CA 1
ATOM 982 C C . ARG A 1 126 ? 21.487 -0.398 14.199 1.00 82.12 126 ARG A C 1
ATOM 984 O O . ARG A 1 126 ? 21.873 -1.045 15.158 1.00 82.12 126 ARG A O 1
ATOM 991 N N . ALA A 1 127 ? 20.968 -0.942 13.102 1.00 84.88 127 ALA A N 1
ATOM 992 C CA . ALA A 1 127 ? 20.756 -2.376 12.941 1.00 84.88 127 ALA A CA 1
ATOM 993 C C . ALA A 1 127 ? 22.023 -3.153 12.533 1.00 84.88 127 ALA A C 1
ATOM 995 O O . ALA A 1 127 ? 21.967 -4.371 12.390 1.00 84.88 127 ALA A O 1
ATOM 996 N N . THR A 1 128 ? 23.163 -2.486 12.307 1.00 89.56 128 THR A N 1
ATOM 997 C CA . THR A 1 128 ? 24.428 -3.171 12.007 1.00 89.56 128 THR A CA 1
ATOM 998 C C . THR A 1 128 ? 25.090 -3.586 13.313 1.00 89.56 128 THR A C 1
ATOM 1000 O O . THR A 1 128 ? 25.574 -2.748 14.072 1.00 89.56 128 THR A O 1
ATOM 1003 N N . VAL A 1 129 ? 25.150 -4.892 13.553 1.00 88.25 129 VAL A N 1
ATOM 1004 C CA . VAL A 1 129 ? 25.797 -5.487 14.723 1.00 88.25 129 VAL A CA 1
ATOM 1005 C C . VAL A 1 129 ? 27.106 -6.139 14.286 1.00 88.25 129 VAL A C 1
ATOM 1007 O O . VAL A 1 129 ? 27.193 -6.743 13.215 1.00 88.25 129 VAL A O 1
ATOM 1010 N N . ILE A 1 130 ? 28.148 -6.003 15.106 1.00 89.81 130 ILE A N 1
ATOM 1011 C CA . ILE A 1 130 ? 29.433 -6.670 14.876 1.00 89.81 130 ILE A CA 1
ATOM 1012 C C . ILE A 1 130 ? 29.374 -8.050 15.533 1.00 89.81 130 ILE A C 1
ATOM 1014 O O . ILE A 1 130 ? 29.194 -8.156 16.747 1.00 89.81 130 ILE A O 1
ATOM 1018 N N . GLY A 1 131 ? 29.495 -9.104 14.723 1.00 87.12 131 GLY A N 1
ATOM 1019 C CA . GLY A 1 131 ? 29.543 -10.484 15.196 1.00 87.12 131 GLY A CA 1
ATOM 1020 C C . GLY A 1 131 ? 30.812 -10.806 15.989 1.00 87.12 131 GLY A C 1
ATOM 1021 O O . GLY A 1 131 ? 31.779 -10.045 16.015 1.00 87.12 131 GLY A O 1
ATOM 1022 N N . THR A 1 132 ? 30.836 -11.977 16.627 1.00 87.81 132 THR A N 1
ATOM 1023 C CA . THR A 1 132 ? 32.001 -12.478 17.385 1.00 87.81 132 THR A CA 1
ATOM 1024 C C . THR A 1 132 ? 33.246 -12.692 16.523 1.00 87.81 132 THR A C 1
ATOM 1026 O O . THR A 1 132 ? 34.360 -12.708 17.033 1.00 87.81 132 THR A O 1
ATOM 1029 N N . ASP A 1 133 ? 33.057 -12.858 15.219 1.00 91.81 133 ASP A N 1
ATOM 1030 C CA . ASP A 1 133 ? 34.085 -12.967 14.186 1.00 91.81 133 ASP A CA 1
ATOM 1031 C C . ASP A 1 133 ? 34.525 -11.599 13.628 1.00 91.81 133 ASP A C 1
ATOM 1033 O O . ASP A 1 133 ? 35.306 -11.537 12.681 1.00 91.81 133 ASP A O 1
ATOM 1037 N N . ASN A 1 134 ? 34.049 -10.502 14.227 1.00 89.88 134 ASN A N 1
ATOM 1038 C CA . ASN A 1 134 ? 34.260 -9.127 13.782 1.00 89.88 134 ASN A CA 1
ATOM 1039 C C . ASN A 1 134 ? 33.665 -8.823 12.392 1.00 89.88 134 ASN A C 1
ATOM 1041 O O . ASN A 1 134 ? 34.019 -7.819 11.769 1.00 89.88 134 ASN A O 1
ATOM 1045 N N . THR A 1 135 ? 32.746 -9.662 11.905 1.00 89.00 135 THR A N 1
ATOM 1046 C CA . THR A 1 135 ? 32.043 -9.431 10.642 1.00 89.00 135 THR A CA 1
ATOM 1047 C C . THR A 1 135 ? 30.760 -8.635 10.917 1.00 89.00 135 THR A C 1
ATOM 1049 O O . THR A 1 135 ? 29.960 -9.042 11.765 1.00 89.00 135 THR A O 1
ATOM 1052 N N . PRO A 1 136 ? 30.528 -7.491 10.246 1.00 89.62 136 PRO A N 1
ATOM 1053 C CA . PRO A 1 136 ? 29.283 -6.750 10.400 1.00 89.62 136 PRO A CA 1
ATOM 1054 C C . PRO A 1 136 ? 28.140 -7.492 9.702 1.00 89.62 136 PRO A C 1
ATOM 1056 O O . PRO A 1 136 ? 28.255 -7.866 8.533 1.00 89.62 136 PRO A O 1
ATOM 1059 N N . TYR A 1 137 ? 27.018 -7.662 10.397 1.00 88.62 137 TYR A N 1
ATOM 1060 C CA . TYR A 1 137 ? 25.777 -8.163 9.813 1.00 88.62 137 TYR A CA 1
ATOM 1061 C C . TYR A 1 137 ? 24.596 -7.279 10.216 1.00 88.62 137 TYR A C 1
ATOM 1063 O O . TYR A 1 137 ? 24.663 -6.513 11.177 1.00 88.62 137 TYR A O 1
ATOM 1071 N N . ILE A 1 138 ? 23.520 -7.357 9.435 1.00 86.06 138 ILE A N 1
ATOM 1072 C CA . ILE A 1 138 ? 22.294 -6.603 9.685 1.00 86.06 138 ILE A CA 1
ATOM 1073 C C . ILE A 1 138 ? 21.378 -7.464 10.552 1.00 86.06 138 ILE A C 1
ATOM 1075 O O . ILE A 1 138 ? 20.936 -8.528 10.116 1.00 86.06 138 ILE A O 1
ATOM 1079 N N . ASP A 1 139 ? 21.095 -6.994 11.760 1.00 84.56 139 ASP A N 1
ATOM 1080 C CA . ASP A 1 139 ? 20.112 -7.586 12.655 1.00 84.56 139 ASP A CA 1
ATOM 1081 C C . ASP A 1 139 ? 18.709 -7.098 12.264 1.00 84.56 139 ASP A C 1
ATOM 1083 O O . ASP A 1 139 ? 18.324 -5.951 12.510 1.00 84.56 139 ASP A O 1
ATOM 1087 N N . PHE A 1 140 ? 17.948 -7.969 11.599 1.00 76.12 140 PHE A N 1
ATOM 1088 C CA . PHE A 1 140 ? 16.596 -7.651 11.143 1.00 76.12 140 PHE A CA 1
ATOM 1089 C C . PHE A 1 140 ? 15.597 -7.488 12.293 1.00 76.12 140 PHE A C 1
ATOM 1091 O O . PHE A 1 140 ? 14.584 -6.819 12.098 1.00 76.12 140 PHE A O 1
ATOM 1098 N N . ASP A 1 141 ? 15.886 -8.004 13.490 1.00 77.69 141 ASP A N 1
ATOM 1099 C CA . ASP A 1 141 ? 15.000 -7.844 14.648 1.00 77.69 141 ASP A CA 1
ATOM 1100 C C . ASP A 1 141 ? 15.041 -6.409 15.198 1.00 77.69 141 ASP A C 1
ATOM 1102 O O . ASP A 1 141 ? 14.107 -5.953 15.860 1.00 77.69 141 ASP A O 1
ATOM 1106 N N . GLN A 1 142 ? 16.086 -5.649 14.858 1.00 76.06 142 GLN A N 1
ATOM 1107 C CA . GLN A 1 142 ? 16.196 -4.225 15.181 1.00 76.06 142 GLN A CA 1
ATOM 1108 C C . GLN A 1 142 ? 15.454 -3.322 14.188 1.00 76.06 142 GLN A C 1
ATOM 1110 O O . GLN A 1 142 ? 15.338 -2.112 14.413 1.00 76.06 142 GLN A O 1
ATOM 1115 N N . PHE A 1 143 ? 14.910 -3.880 13.101 1.00 71.75 143 PHE A N 1
ATOM 1116 C CA . PHE A 1 143 ? 14.032 -3.135 12.209 1.00 71.75 143 PHE A CA 1
ATOM 1117 C C . PHE A 1 143 ? 12.650 -3.009 12.831 1.00 71.75 143 PHE A C 1
ATOM 1119 O O . PHE A 1 143 ? 11.885 -3.969 12.916 1.00 71.75 143 PHE A O 1
ATOM 1126 N N . GLN A 1 144 ? 12.285 -1.786 13.208 1.00 68.31 144 GLN A N 1
ATOM 1127 C CA . GLN A 1 144 ? 10.914 -1.500 13.602 1.00 68.31 144 GLN A CA 1
ATOM 1128 C C . GLN A 1 144 ? 9.987 -1.748 12.408 1.00 68.31 144 GLN A C 1
ATOM 1130 O O . GLN A 1 144 ? 10.032 -1.033 11.407 1.00 68.31 144 GLN A O 1
ATOM 1135 N N . SER A 1 145 ? 9.133 -2.766 12.514 1.00 72.56 145 SER A N 1
ATOM 1136 C CA . SER A 1 145 ? 8.035 -2.961 11.570 1.00 72.56 145 SER A CA 1
ATOM 1137 C C . SER A 1 145 ? 7.067 -1.779 11.702 1.00 72.56 145 SER A C 1
ATOM 1139 O O . SER A 1 145 ? 6.546 -1.562 12.798 1.00 72.56 145 SER A O 1
ATOM 1141 N N . PRO A 1 146 ? 6.773 -1.021 10.627 1.00 69.94 146 PRO A N 1
ATOM 1142 C CA . PRO A 1 146 ? 5.808 0.077 10.685 1.00 69.94 146 PRO A CA 1
ATOM 1143 C C . PRO A 1 146 ? 4.432 -0.391 11.167 1.00 69.94 146 PRO A C 1
ATOM 1145 O O . PRO A 1 146 ? 3.782 0.294 11.950 1.00 69.94 146 PRO A O 1
ATOM 1148 N N . ALA A 1 147 ? 4.017 -1.596 10.767 1.00 70.56 147 ALA A N 1
ATOM 1149 C CA . ALA A 1 147 ? 2.779 -2.206 11.236 1.00 70.56 147 ALA A CA 1
ATOM 1150 C C . ALA A 1 147 ? 2.829 -2.514 12.741 1.00 70.56 147 ALA A C 1
ATOM 1152 O O . ALA A 1 147 ? 1.858 -2.254 13.448 1.00 70.56 147 ALA A O 1
ATOM 1153 N N . ALA A 1 148 ? 3.965 -3.010 13.246 1.00 71.62 148 ALA A N 1
ATOM 1154 C CA . ALA A 1 148 ? 4.151 -3.229 14.678 1.00 71.62 148 ALA A CA 1
ATOM 1155 C C . ALA A 1 148 ? 4.183 -1.904 15.454 1.00 71.62 148 ALA A C 1
ATOM 1157 O O . ALA A 1 148 ? 3.555 -1.813 16.499 1.00 71.62 148 ALA A O 1
ATOM 1158 N N . ALA A 1 149 ? 4.828 -0.861 14.924 1.00 75.50 149 ALA A N 1
ATOM 1159 C CA . ALA A 1 149 ? 4.851 0.468 15.531 1.00 75.50 149 ALA A CA 1
ATOM 1160 C C . ALA A 1 149 ? 3.447 1.094 15.586 1.00 75.50 149 ALA A C 1
ATOM 1162 O O . ALA A 1 149 ? 3.058 1.645 16.612 1.00 75.50 149 ALA A O 1
ATOM 1163 N N . VAL A 1 150 ? 2.652 0.961 14.518 1.00 75.38 150 VAL A N 1
ATOM 1164 C CA . VAL A 1 150 ? 1.246 1.394 14.503 1.00 75.38 150 VAL A CA 1
ATOM 1165 C C . VAL A 1 150 ? 0.417 0.588 15.501 1.00 75.38 150 VAL A C 1
ATOM 1167 O O . VAL A 1 150 ? -0.366 1.177 16.238 1.00 75.38 150 VAL A O 1
ATOM 1170 N N . ALA A 1 151 ? 0.594 -0.733 15.566 1.00 73.62 151 ALA A N 1
ATOM 1171 C CA . ALA A 1 151 ? -0.120 -1.578 16.519 1.00 73.62 151 ALA A CA 1
ATOM 1172 C C . ALA A 1 151 ? 0.257 -1.255 17.976 1.00 73.62 151 ALA A C 1
ATOM 1174 O O . ALA A 1 151 ? -0.624 -1.151 18.824 1.00 73.62 151 ALA A O 1
ATOM 1175 N N . MET A 1 152 ? 1.545 -1.042 18.266 1.00 76.81 152 MET A N 1
ATOM 1176 C CA . MET A 1 152 ? 2.022 -0.601 19.580 1.00 76.81 152 MET A CA 1
ATOM 1177 C C . MET A 1 152 ? 1.429 0.754 19.943 1.00 76.81 152 MET A C 1
ATOM 1179 O O . MET A 1 152 ? 0.842 0.882 21.011 1.00 76.81 152 MET A O 1
ATOM 1183 N N . LYS A 1 153 ? 1.469 1.717 19.018 1.00 80.25 153 LYS A N 1
ATOM 1184 C CA . LYS A 1 153 ? 0.856 3.028 19.219 1.00 80.25 153 LYS A CA 1
ATOM 1185 C C . LYS A 1 153 ? -0.647 2.930 19.473 1.00 80.25 153 LYS A C 1
ATOM 1187 O O . LYS A 1 153 ? -1.150 3.584 20.368 1.00 80.25 153 LYS A O 1
ATOM 1192 N N . GLN A 1 154 ? -1.375 2.077 18.753 1.00 78.56 154 GLN A N 1
ATOM 1193 C CA . GLN A 1 154 ? -2.801 1.849 19.018 1.00 78.56 154 GLN A CA 1
ATOM 1194 C C . GLN A 1 154 ? -3.051 1.261 20.413 1.00 78.56 154 GLN A C 1
ATOM 1196 O O . GLN A 1 154 ? -4.061 1.570 21.043 1.00 78.56 154 GLN A O 1
ATOM 1201 N N . VAL A 1 155 ? -2.156 0.396 20.898 1.00 78.06 155 VAL A N 1
ATOM 1202 C CA . VAL A 1 155 ? -2.230 -0.145 22.260 1.00 78.06 155 VAL A CA 1
ATOM 1203 C C . VAL A 1 155 ? -1.939 0.944 23.293 1.00 78.06 155 VAL A C 1
ATOM 1205 O O . VAL A 1 155 ? -2.687 1.030 24.264 1.00 78.06 155 VAL A O 1
ATOM 1208 N N . GLU A 1 156 ? -0.919 1.773 23.073 1.00 83.06 156 GLU A N 1
ATOM 1209 C CA . GLU A 1 156 ? -0.590 2.941 23.904 1.00 83.06 156 GLU A CA 1
ATOM 1210 C C . GLU A 1 156 ? -1.758 3.933 23.939 1.00 83.06 156 GLU A C 1
ATOM 1212 O O . GLU A 1 156 ? -2.301 4.190 25.009 1.00 83.06 156 GLU A O 1
ATOM 1217 N N . ASP A 1 157 ? -2.254 4.358 22.774 1.00 79.75 157 ASP A N 1
ATOM 1218 C CA . ASP A 1 157 ? -3.405 5.254 22.625 1.00 79.75 157 ASP A CA 1
ATOM 1219 C C . ASP A 1 157 ? -4.649 4.694 23.345 1.00 79.75 157 ASP A C 1
ATOM 1221 O O . ASP A 1 157 ? -5.428 5.439 23.945 1.00 79.75 157 ASP A O 1
ATOM 1225 N N . ARG A 1 158 ? -4.852 3.367 23.325 1.00 81.94 158 ARG A N 1
ATOM 1226 C CA . ARG A 1 158 ? -5.947 2.712 24.058 1.00 81.94 158 ARG A CA 1
ATOM 1227 C C . ARG A 1 158 ? -5.734 2.758 25.569 1.00 81.94 158 ARG A C 1
ATOM 1229 O O . ARG A 1 158 ? -6.693 3.009 26.296 1.00 81.94 158 ARG A O 1
ATOM 1236 N N . ILE A 1 159 ? -4.518 2.491 26.042 1.00 83.19 159 ILE A N 1
ATOM 1237 C CA . ILE A 1 159 ? -4.171 2.566 27.467 1.00 83.19 159 ILE A CA 1
ATOM 1238 C C . ILE A 1 159 ? -4.369 3.999 27.969 1.00 83.19 159 ILE A C 1
ATOM 1240 O O . ILE A 1 159 ? -5.018 4.194 28.999 1.00 83.19 159 ILE A O 1
ATOM 1244 N N . ASP A 1 160 ? -3.889 4.983 27.215 1.00 85.00 160 ASP A N 1
ATOM 1245 C CA . ASP A 1 160 ? -4.025 6.404 27.524 1.00 85.00 160 ASP A CA 1
ATOM 1246 C C . ASP A 1 160 ? -5.493 6.838 27.508 1.00 85.00 160 ASP A C 1
ATOM 1248 O O . ASP A 1 160 ? -5.952 7.528 28.420 1.00 85.00 160 ASP A O 1
ATOM 1252 N N . GLY A 1 161 ? -6.267 6.368 26.525 1.00 85.25 161 GLY A N 1
ATOM 1253 C CA . GLY A 1 161 ? -7.709 6.586 26.449 1.00 85.25 161 GLY A CA 1
ATOM 1254 C C . GLY A 1 161 ? -8.454 6.016 27.658 1.00 85.25 161 GLY A C 1
ATOM 1255 O O . GLY A 1 161 ? -9.246 6.720 28.288 1.00 85.25 161 GLY A O 1
ATOM 1256 N N . ASP A 1 162 ? -8.179 4.768 28.040 1.00 87.00 162 ASP A N 1
ATOM 1257 C CA . ASP A 1 162 ? -8.782 4.135 29.218 1.00 87.00 162 ASP A CA 1
ATOM 1258 C C . ASP A 1 162 ? -8.379 4.842 30.516 1.00 87.00 162 ASP A C 1
ATOM 1260 O O . ASP A 1 162 ? -9.203 5.025 31.419 1.00 87.00 162 ASP A O 1
ATOM 1264 N N . TRP A 1 163 ? -7.120 5.262 30.616 1.00 89.12 163 TRP A N 1
ATOM 1265 C CA . TRP A 1 163 ? -6.618 6.016 31.754 1.00 89.12 163 TRP A CA 1
ATOM 1266 C C . TRP A 1 163 ? -7.294 7.388 31.867 1.00 89.12 163 TRP A C 1
ATOM 1268 O O . TRP A 1 163 ? -7.791 7.740 32.942 1.00 89.12 163 TRP A O 1
ATOM 1278 N N . ALA A 1 164 ? -7.411 8.124 30.761 1.00 87.81 164 ALA A N 1
ATOM 1279 C CA . ALA A 1 164 ? -8.118 9.400 30.694 1.00 87.81 164 ALA A CA 1
ATOM 1280 C C . ALA A 1 164 ? -9.599 9.247 31.079 1.00 87.81 164 ALA A C 1
ATOM 1282 O O . ALA A 1 164 ? -10.119 10.024 31.884 1.00 87.81 164 ALA A O 1
ATOM 1283 N N . LEU A 1 165 ? -10.271 8.203 30.580 1.00 90.94 165 LEU A N 1
ATOM 1284 C CA . LEU A 1 165 ? -11.670 7.912 30.906 1.00 90.94 165 LEU A CA 1
ATOM 1285 C C . LEU A 1 165 ? -11.881 7.578 32.389 1.00 90.94 165 LEU A C 1
ATOM 1287 O O . LEU A 1 165 ? -12.928 7.917 32.933 1.00 90.94 165 LEU A O 1
ATOM 1291 N N . ARG A 1 166 ? -10.907 6.952 33.066 1.00 91.69 166 ARG A N 1
ATOM 1292 C CA . ARG A 1 166 ? -10.983 6.683 34.517 1.00 91.69 166 ARG A CA 1
ATOM 1293 C C . ARG A 1 166 ? -10.875 7.944 35.372 1.00 91.69 166 ARG A C 1
ATOM 1295 O O . ARG A 1 166 ? -11.391 7.952 36.486 1.00 91.69 166 ARG A O 1
ATOM 1302 N N . ARG A 1 167 ? -10.197 8.988 34.883 1.00 91.19 167 ARG A N 1
ATOM 1303 C CA . ARG A 1 167 ? -10.065 10.283 35.581 1.00 91.19 167 ARG A CA 1
ATOM 1304 C C . ARG A 1 167 ? -11.206 11.246 35.253 1.00 91.19 167 ARG A C 1
ATOM 1306 O O . ARG A 1 167 ? -11.395 12.230 35.964 1.00 91.19 167 ARG A O 1
ATOM 1313 N N . ALA A 1 168 ? -11.960 10.969 34.194 1.00 92.94 168 ALA A N 1
ATOM 1314 C CA . ALA A 1 168 ? -13.105 11.765 33.792 1.00 92.94 168 ALA A CA 1
ATOM 1315 C C . ALA A 1 168 ? -14.315 11.548 34.724 1.00 92.94 168 ALA A C 1
ATOM 1317 O O . ALA A 1 168 ? -14.534 10.439 35.218 1.00 92.94 168 ALA A O 1
ATOM 1318 N N . PRO A 1 169 ? -15.170 12.570 34.917 1.00 95.25 169 PRO A N 1
ATOM 1319 C CA . PRO A 1 169 ? -16.477 12.380 35.536 1.00 95.25 169 PRO A CA 1
ATOM 1320 C C . PRO A 1 169 ? -17.297 11.321 34.782 1.00 95.25 169 PRO A C 1
ATOM 1322 O O . PRO A 1 169 ? -17.294 11.301 33.550 1.00 95.25 169 PRO A O 1
ATOM 1325 N N . LEU A 1 170 ? -18.051 10.482 35.504 1.00 95.25 170 LEU A N 1
ATOM 1326 C CA . LEU A 1 170 ? -18.774 9.325 34.943 1.00 95.25 170 LEU A CA 1
ATOM 1327 C C . LEU A 1 170 ? -19.631 9.677 33.714 1.00 95.25 170 LEU A C 1
ATOM 1329 O O . LEU A 1 170 ? -19.641 8.946 32.721 1.00 95.25 170 LEU A O 1
ATOM 1333 N N . ASN A 1 171 ? -20.315 10.820 33.762 1.00 96.00 171 ASN A N 1
ATOM 1334 C CA . ASN A 1 171 ? -21.191 11.284 32.685 1.00 96.00 171 ASN A CA 1
ATOM 1335 C C . ASN A 1 171 ? -20.385 11.683 31.438 1.00 96.00 171 ASN A C 1
ATOM 1337 O O . ASN A 1 171 ? -20.792 11.394 30.317 1.00 96.00 171 ASN A O 1
ATOM 1341 N N . VAL A 1 172 ? -19.211 12.293 31.627 1.00 96.25 172 VAL A N 1
ATOM 1342 C CA . VAL A 1 172 ? -18.303 12.691 30.540 1.00 96.25 172 VAL A CA 1
ATOM 1343 C C . VAL A 1 172 ? -17.657 11.455 29.919 1.00 96.25 172 VAL A C 1
ATOM 1345 O O . VAL A 1 172 ? -17.645 11.325 28.699 1.00 96.25 172 VAL A O 1
ATOM 1348 N N . ALA A 1 173 ? -17.199 10.506 30.741 1.00 95.44 173 ALA A N 1
ATOM 1349 C CA . ALA A 1 173 ? -16.640 9.240 30.270 1.00 95.44 173 ALA A CA 1
ATOM 1350 C C . ALA A 1 173 ? -17.658 8.436 29.444 1.00 95.44 173 ALA A C 1
ATOM 1352 O O . ALA A 1 173 ? -17.332 7.907 28.381 1.00 95.44 173 ALA A O 1
ATOM 1353 N N . SER A 1 174 ? -18.909 8.379 29.911 1.00 95.62 174 SER A N 1
ATOM 1354 C CA . SER A 1 174 ? -20.000 7.692 29.211 1.00 95.62 174 SER A CA 1
ATOM 1355 C C . SER A 1 174 ? -20.327 8.365 27.875 1.00 95.62 174 SER A C 1
ATOM 1357 O O . SER A 1 174 ? -20.462 7.679 26.865 1.00 95.62 174 SER A O 1
ATOM 1359 N N . ALA A 1 175 ? -20.371 9.701 27.833 1.00 96.06 175 ALA A N 1
ATOM 1360 C CA . ALA A 1 175 ? -20.587 10.440 26.591 1.00 96.06 175 ALA A CA 1
ATOM 1361 C C . ALA A 1 175 ? -19.436 10.253 25.590 1.00 96.06 175 ALA A C 1
ATOM 1363 O O . ALA A 1 175 ? -19.688 10.036 24.407 1.00 96.06 175 ALA A O 1
ATOM 1364 N N . LEU A 1 176 ? -18.180 10.287 26.050 1.00 93.75 176 LEU A N 1
ATOM 1365 C CA . LEU A 1 176 ? -17.012 10.059 25.195 1.00 93.75 176 LEU A CA 1
ATOM 1366 C C . LEU A 1 176 ? -16.999 8.646 24.602 1.00 93.75 176 LEU A C 1
ATOM 1368 O O . LEU A 1 176 ? -16.649 8.489 23.437 1.00 93.75 176 LEU A O 1
ATOM 1372 N N . ARG A 1 177 ? -17.441 7.627 25.351 1.00 92.44 177 ARG A N 1
ATOM 1373 C CA . ARG A 1 177 ? -17.609 6.267 24.813 1.00 92.44 177 ARG A CA 1
ATOM 1374 C C . ARG A 1 177 ? -18.653 6.215 23.700 1.00 92.44 177 ARG A C 1
ATOM 1376 O O . ARG A 1 177 ? -18.341 5.712 22.627 1.00 92.44 177 ARG A O 1
ATOM 1383 N N . LEU A 1 178 ? -19.832 6.802 23.914 1.00 89.19 178 LEU A N 1
ATOM 1384 C CA . LEU A 1 178 ? -20.889 6.852 22.895 1.00 89.19 178 LEU A CA 1
ATOM 1385 C C . LEU A 1 178 ? -20.422 7.560 21.612 1.00 89.19 178 LEU A C 1
ATOM 1387 O O . LEU A 1 178 ? -20.747 7.140 20.505 1.00 89.19 178 LEU A O 1
ATOM 1391 N N . ILE A 1 179 ? -19.647 8.638 21.748 1.00 91.75 179 ILE A N 1
ATOM 1392 C CA . ILE A 1 179 ? -19.148 9.402 20.598 1.00 91.75 179 ILE A CA 1
ATOM 1393 C C . ILE A 1 179 ? -18.046 8.628 19.867 1.00 91.75 179 ILE A C 1
ATOM 1395 O O . ILE A 1 179 ? -18.112 8.468 18.650 1.00 91.75 179 ILE A O 1
ATOM 1399 N N . CYS A 1 180 ? -17.029 8.159 20.594 1.00 85.50 180 CYS A N 1
ATOM 1400 C CA . CYS A 1 180 ? -15.813 7.615 19.992 1.00 85.50 180 CYS A CA 1
ATOM 1401 C C . CYS A 1 180 ? -15.931 6.139 19.591 1.00 85.50 180 CYS A C 1
ATOM 1403 O O . CYS A 1 180 ? -15.275 5.733 18.636 1.00 85.50 180 CYS A O 1
ATOM 1405 N N . LEU A 1 181 ? -16.727 5.340 20.308 1.00 83.38 181 LEU A N 1
ATOM 1406 C CA . LEU A 1 181 ? -16.881 3.904 20.045 1.00 83.38 181 LEU A CA 1
ATOM 1407 C C . LEU A 1 181 ? -18.140 3.610 19.229 1.00 83.38 181 LEU A C 1
ATOM 1409 O O . LEU A 1 181 ? -18.078 2.848 18.269 1.00 83.38 181 LEU A O 1
ATOM 1413 N N . ASP A 1 182 ? -19.257 4.255 19.573 1.00 83.06 182 ASP A N 1
ATOM 1414 C CA . ASP A 1 182 ? -20.559 3.968 18.956 1.00 83.06 182 ASP A CA 1
ATOM 1415 C C . ASP A 1 182 ? -20.920 4.945 17.820 1.00 83.06 182 ASP A C 1
ATOM 1417 O O . ASP A 1 182 ? -21.948 4.789 17.159 1.00 83.06 182 ASP A O 1
ATOM 1421 N N . GLY A 1 183 ? -20.088 5.966 17.571 1.00 86.44 183 GLY A N 1
ATOM 1422 C CA . GLY A 1 183 ? -20.294 6.949 16.500 1.00 86.44 183 GLY A CA 1
ATOM 1423 C C . GLY A 1 183 ? -21.528 7.837 16.695 1.00 86.44 183 GLY A C 1
ATOM 1424 O O . GLY A 1 183 ? -22.050 8.409 15.733 1.00 86.44 183 GLY A O 1
ATOM 1425 N N . VAL A 1 184 ? -22.030 7.947 17.928 1.00 91.94 184 VAL A N 1
ATOM 1426 C CA . VAL A 1 184 ? -23.229 8.726 18.249 1.00 91.94 184 VAL A CA 1
ATOM 1427 C C . VAL A 1 184 ? -22.932 10.220 18.108 1.00 91.94 184 VAL A C 1
ATOM 1429 O O . VAL A 1 184 ? -21.88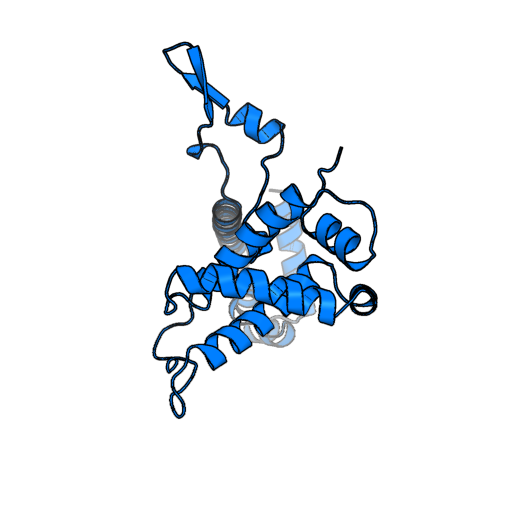1 10.718 18.514 1.00 91.94 184 VAL A O 1
ATOM 1432 N N . ARG A 1 185 ? -23.884 10.977 17.548 1.00 94.38 185 ARG A N 1
ATOM 1433 C CA . ARG A 1 185 ? -23.759 12.439 17.435 1.00 94.38 185 ARG A CA 1
ATOM 1434 C C . ARG A 1 185 ? -23.621 13.070 18.822 1.00 94.38 185 ARG A C 1
ATOM 1436 O O . ARG A 1 185 ? -24.358 12.718 19.739 1.00 94.38 185 ARG A O 1
ATOM 1443 N N . VAL A 1 186 ? -22.739 14.066 18.939 1.00 91.62 186 VAL A N 1
ATOM 1444 C CA . VAL A 1 186 ? -22.409 14.745 20.208 1.00 91.62 186 VAL A CA 1
ATOM 1445 C C . VAL A 1 186 ? -23.652 15.221 20.965 1.00 91.62 186 VAL A C 1
ATOM 1447 O O . VAL A 1 186 ? -23.746 15.012 22.169 1.00 91.62 186 VAL A O 1
ATOM 1450 N N . ASP A 1 187 ? -24.626 15.809 20.264 1.00 94.19 187 ASP A N 1
ATOM 1451 C CA . ASP A 1 187 ? -25.861 16.313 20.880 1.00 94.19 187 ASP A CA 1
ATOM 1452 C C . ASP A 1 187 ? -26.685 15.178 21.523 1.00 94.19 187 ASP A C 1
ATOM 1454 O O . ASP A 1 187 ? -27.191 15.319 22.635 1.00 94.19 187 ASP A O 1
ATOM 1458 N N . THR A 1 188 ? -26.766 14.023 20.854 1.00 93.69 188 THR A N 1
ATOM 1459 C CA . THR A 1 188 ? -27.486 12.834 21.332 1.00 93.69 188 THR A CA 1
ATOM 1460 C C . THR A 1 188 ? -26.759 12.170 22.501 1.00 93.69 188 THR A C 1
ATOM 1462 O O . THR A 1 188 ? -27.395 11.785 23.479 1.00 93.69 188 THR A O 1
ATOM 1465 N N . ALA A 1 189 ? -25.429 12.079 22.438 1.00 95.06 189 ALA A N 1
ATOM 1466 C CA . ALA A 1 189 ? -24.619 11.540 23.528 1.00 95.06 189 ALA A CA 1
ATOM 1467 C C . ALA A 1 189 ? -24.699 12.418 24.788 1.00 95.06 189 ALA A C 1
ATOM 1469 O O . ALA A 1 189 ? -24.816 11.889 25.890 1.00 95.06 189 ALA A O 1
ATOM 1470 N N . ALA A 1 190 ? -24.695 13.748 24.632 1.00 96.06 190 ALA A N 1
ATOM 1471 C CA . ALA A 1 190 ? -24.849 14.690 25.740 1.00 96.06 190 ALA A CA 1
ATOM 1472 C C . ALA A 1 190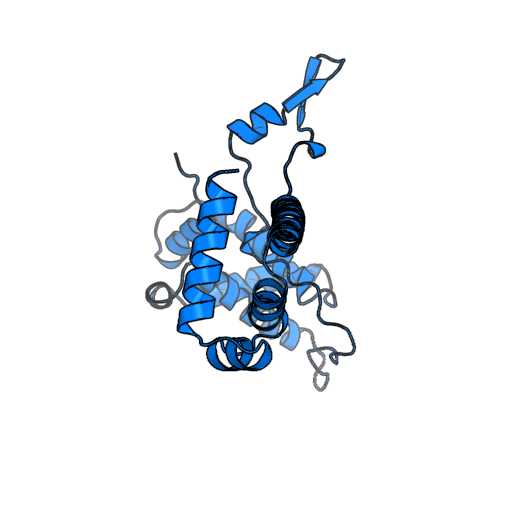 ? -26.207 14.515 26.440 1.00 96.06 190 ALA A C 1
ATOM 1474 O O . ALA A 1 190 ? -26.261 14.358 27.661 1.00 96.06 190 ALA A O 1
ATOM 1475 N N . GLN A 1 191 ? -27.293 14.444 25.662 1.00 96.00 191 GLN A N 1
ATOM 1476 C CA . GLN A 1 191 ? -28.636 14.204 26.193 1.00 96.00 191 GLN A CA 1
ATOM 1477 C C . GLN A 1 191 ? -28.741 12.858 26.919 1.00 96.00 191 GLN A C 1
ATOM 1479 O O . GLN A 1 191 ? -29.316 12.802 28.005 1.00 96.00 191 GLN A O 1
ATOM 1484 N N . ALA A 1 192 ? -28.145 11.796 26.366 1.00 95.62 192 ALA A N 1
ATOM 1485 C CA . ALA A 1 192 ? -28.161 10.462 26.968 1.00 95.62 192 ALA A CA 1
ATOM 1486 C C . ALA A 1 192 ? -27.516 10.420 28.365 1.00 95.62 192 ALA A C 1
ATOM 1488 O O . ALA A 1 192 ? -27.911 9.608 29.198 1.00 95.62 192 ALA A O 1
ATOM 1489 N N . VAL A 1 193 ? -26.561 11.314 28.645 1.00 96.31 193 VAL A N 1
ATOM 1490 C CA . VAL A 1 193 ? -25.898 11.429 29.956 1.00 96.31 193 VAL A CA 1
ATOM 1491 C C . VAL A 1 193 ? -26.437 12.577 30.820 1.00 96.31 193 VAL A C 1
ATOM 1493 O O . VAL A 1 193 ? -25.836 12.922 31.840 1.00 96.31 193 VAL A O 1
ATOM 1496 N N . GLY A 1 194 ? -27.553 13.196 30.419 1.00 96.50 194 GLY A N 1
ATOM 1497 C CA . GLY A 1 194 ? -28.183 14.294 31.156 1.00 96.50 194 GLY A CA 1
ATOM 1498 C C . GLY A 1 194 ? -27.381 15.600 31.148 1.00 96.50 194 GLY A C 1
ATOM 1499 O O . GLY A 1 194 ? -27.457 16.376 32.102 1.00 96.50 194 GLY A O 1
ATOM 1500 N N . LEU A 1 195 ? -26.586 15.849 30.103 1.00 95.81 195 LEU A N 1
ATOM 1501 C CA . LEU A 1 195 ? -25.810 17.076 29.925 1.00 95.81 195 LEU A CA 1
ATOM 1502 C C . LEU A 1 195 ? -26.283 17.862 28.699 1.00 95.81 195 LEU A C 1
ATOM 1504 O O . LEU A 1 195 ? -26.659 17.306 27.671 1.00 95.81 195 LEU A O 1
ATOM 1508 N N . ASP A 1 196 ? -26.193 19.186 28.789 1.00 96.69 196 ASP A N 1
ATOM 1509 C CA . ASP A 1 196 ? -26.232 20.045 27.607 1.00 96.69 196 ASP A CA 1
ATOM 1510 C C . ASP A 1 196 ? -24.927 19.873 26.805 1.00 96.69 196 ASP A C 1
ATOM 1512 O O . ASP A 1 196 ? -23.848 19.731 27.392 1.00 96.69 196 ASP A O 1
ATOM 1516 N N . ARG A 1 197 ? -25.004 19.932 25.470 1.00 95.44 197 ARG A N 1
ATOM 1517 C CA . ARG A 1 197 ? -23.853 19.918 24.553 1.00 95.44 197 ARG A CA 1
ATOM 1518 C C . ARG A 1 197 ? -22.751 20.898 24.976 1.00 95.44 197 ARG A C 1
ATOM 15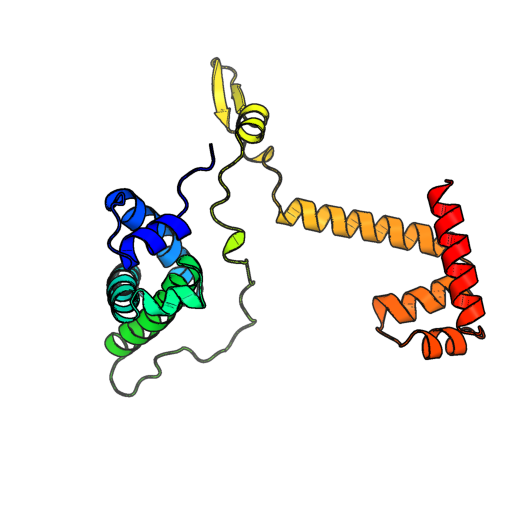20 O O . ARG A 1 197 ? -21.577 20.532 24.975 1.00 95.44 197 ARG A O 1
ATOM 1527 N N . PHE A 1 198 ? -23.097 22.132 25.342 1.00 96.81 198 PHE A N 1
ATOM 1528 C CA . PHE A 1 198 ? -22.118 23.146 25.744 1.00 96.81 198 PHE A CA 1
ATOM 1529 C C . PHE A 1 198 ? -21.459 22.807 27.080 1.00 96.81 198 PHE A C 1
ATOM 1531 O O . PHE A 1 198 ? -20.265 23.054 27.268 1.00 96.81 198 PHE A O 1
ATOM 1538 N N . LYS A 1 199 ? -22.218 22.203 28.002 1.00 96.50 199 LYS A N 1
ATOM 1539 C CA . LYS A 1 199 ? -21.681 21.721 29.275 1.00 96.50 199 LYS A CA 1
ATOM 1540 C C . LYS A 1 199 ? -20.724 20.555 29.043 1.00 96.50 199 LYS A C 1
ATOM 1542 O O . LYS A 1 199 ? -19.610 20.604 29.549 1.00 96.50 199 LYS A O 1
ATOM 1547 N N . LEU A 1 200 ? -21.104 19.576 28.218 1.00 95.56 200 LEU A N 1
ATOM 1548 C CA . LEU A 1 200 ? -20.225 18.470 27.833 1.00 95.56 200 LEU A CA 1
ATOM 1549 C C . LEU A 1 200 ? -18.919 18.986 27.210 1.00 95.56 200 LEU A C 1
ATOM 1551 O O . LEU A 1 200 ? -17.845 18.548 27.606 1.00 95.56 200 LEU A O 1
ATOM 1555 N N . TYR A 1 201 ? -18.994 19.960 26.298 1.00 95.75 201 TYR A N 1
ATOM 1556 C CA . TYR A 1 201 ? -17.806 20.555 25.679 1.00 95.75 201 TYR A CA 1
ATOM 1557 C C . TYR A 1 201 ? -16.865 21.201 26.707 1.00 95.75 201 TYR A C 1
ATOM 1559 O O . TYR A 1 201 ? -15.655 20.987 26.663 1.00 95.75 201 TYR A O 1
ATOM 1567 N N . ARG A 1 202 ? -17.411 21.962 27.666 1.00 96.50 202 ARG A N 1
ATOM 1568 C CA . ARG A 1 202 ? -16.620 22.578 28.743 1.00 96.50 202 ARG A CA 1
ATOM 1569 C C . ARG A 1 202 ? -15.945 21.544 29.638 1.00 96.50 202 ARG A C 1
ATOM 1571 O O . ARG A 1 202 ? -14.781 21.721 29.974 1.00 96.50 202 ARG A O 1
ATOM 1578 N N . GLU A 1 203 ? -16.661 20.489 30.012 1.00 95.44 203 GLU A N 1
ATOM 1579 C CA . GLU A 1 203 ? -16.122 19.413 30.851 1.00 95.44 203 GLU A CA 1
ATOM 1580 C C . GLU A 1 203 ? -15.014 18.635 30.127 1.00 95.44 203 GLU A C 1
ATOM 1582 O O . GLU A 1 203 ? -13.975 18.345 30.714 1.00 95.44 203 GLU A O 1
ATOM 1587 N N . VAL A 1 204 ? -15.184 18.361 28.829 1.00 94.69 204 VAL A N 1
ATOM 1588 C CA . VAL A 1 204 ? -14.143 17.729 28.002 1.00 94.69 204 VAL A CA 1
ATOM 1589 C C . VAL A 1 204 ? -12.916 18.635 27.871 1.00 94.69 204 VAL A C 1
ATOM 1591 O O . VAL A 1 204 ? -11.790 18.158 27.997 1.00 94.69 204 VAL A O 1
ATOM 1594 N N . ALA A 1 205 ? -13.104 19.944 27.679 1.00 94.50 205 ALA A N 1
ATOM 1595 C CA . ALA A 1 205 ? -11.995 20.897 27.632 1.00 94.50 205 ALA A CA 1
ATOM 1596 C C . ALA A 1 205 ? -11.249 20.984 28.977 1.00 94.50 205 ALA A C 1
ATOM 1598 O O . ALA A 1 205 ? -10.019 20.993 29.000 1.00 94.50 205 ALA A O 1
ATOM 1599 N N . ALA A 1 206 ? -11.980 20.996 30.097 1.00 93.75 206 ALA A N 1
ATOM 1600 C CA . ALA A 1 206 ? -11.395 20.985 31.436 1.00 93.75 206 ALA A CA 1
ATOM 1601 C C . ALA A 1 206 ? -10.611 19.690 31.702 1.00 93.75 206 ALA A C 1
ATOM 1603 O O . ALA A 1 206 ? -9.493 19.747 32.210 1.00 93.75 206 ALA A O 1
ATOM 1604 N N . LEU A 1 207 ? -11.156 18.538 31.296 1.00 93.56 207 LEU A N 1
ATOM 1605 C CA . LEU A 1 207 ? -10.467 17.251 31.358 1.00 93.56 207 LEU A CA 1
ATOM 1606 C C . LEU A 1 207 ? -9.180 17.271 30.525 1.00 93.56 207 LEU A C 1
ATOM 1608 O O . LEU A 1 207 ? -8.131 16.881 31.024 1.00 93.56 207 LEU A O 1
ATOM 1612 N N . SER A 1 208 ? -9.231 17.771 29.289 1.00 92.06 208 SER A N 1
ATOM 1613 C CA . SER A 1 208 ? -8.050 17.879 28.426 1.00 92.06 208 SER A CA 1
ATOM 1614 C C . SER A 1 208 ? -6.963 18.762 29.041 1.00 92.06 208 SER A C 1
ATOM 1616 O O . SER A 1 208 ? -5.788 18.415 28.965 1.00 92.06 208 SER A O 1
ATOM 1618 N N . ALA A 1 209 ? -7.338 19.884 29.662 1.00 92.75 209 ALA A N 1
ATOM 1619 C CA . ALA A 1 209 ? -6.390 20.760 30.344 1.00 92.75 209 ALA A CA 1
ATOM 1620 C C . ALA A 1 209 ? -5.782 20.089 31.588 1.00 92.75 209 ALA A C 1
ATOM 1622 O O . ALA A 1 209 ? -4.584 20.209 31.825 1.00 92.75 209 ALA A O 1
ATOM 1623 N N . ALA A 1 210 ? -6.588 19.346 32.353 1.00 91.50 210 ALA A N 1
ATOM 1624 C CA . ALA A 1 210 ? -6.125 18.605 33.524 1.00 91.50 210 ALA A CA 1
ATOM 1625 C C . ALA A 1 210 ? -5.166 17.462 33.156 1.00 91.50 210 ALA A C 1
ATOM 1627 O O . ALA A 1 210 ? -4.197 17.235 33.873 1.00 91.50 210 ALA A O 1
ATOM 1628 N N . LEU A 1 211 ? -5.411 16.766 32.040 1.00 90.25 211 LEU A N 1
ATOM 1629 C CA . LEU A 1 211 ? -4.522 15.715 31.535 1.00 90.25 211 LEU A CA 1
ATOM 1630 C C . LEU A 1 211 ? -3.198 16.286 31.015 1.00 90.25 211 LEU A C 1
ATOM 1632 O O . LEU A 1 211 ? -2.167 15.666 31.218 1.00 90.25 211 LEU A O 1
ATOM 1636 N N . ALA A 1 212 ? -3.209 17.470 30.395 1.00 87.94 212 ALA A N 1
ATOM 1637 C CA . ALA A 1 212 ? -1.991 18.134 29.922 1.00 87.94 212 ALA A CA 1
ATOM 1638 C C . ALA A 1 212 ? -1.109 18.693 31.057 1.00 87.94 212 ALA A C 1
ATOM 1640 O O . ALA A 1 212 ? 0.063 18.984 30.834 1.00 87.94 212 ALA A O 1
ATOM 1641 N N . ALA A 1 213 ? -1.679 18.891 32.248 1.00 87.25 213 ALA A N 1
ATOM 1642 C CA . ALA A 1 213 ? -0.972 19.394 33.425 1.00 87.25 213 ALA A CA 1
ATOM 1643 C C . ALA A 1 213 ? -0.434 18.282 34.348 1.00 87.25 213 ALA A C 1
ATOM 1645 O O . ALA A 1 213 ? 0.256 18.599 35.318 1.00 87.25 213 ALA A O 1
ATOM 1646 N N . ALA A 1 214 ? -0.794 17.021 34.090 1.00 79.25 214 ALA A N 1
ATOM 1647 C CA . ALA A 1 214 ? -0.405 15.846 34.871 1.00 79.25 214 ALA A CA 1
ATOM 1648 C C . ALA A 1 214 ? 0.815 15.148 34.262 1.00 79.25 214 ALA A C 1
ATOM 1650 O O . ALA A 1 214 ? 1.599 14.595 35.064 1.00 79.25 214 ALA A O 1
#

Radius of gyration: 26.1 Å; chains: 1; bounding box: 63×46×60 Å

Organism: NCBI:txid1211806

Foldseek 3Di:
DDDQDLLNQLLCVLVVHDDDPVVNLVRLLVLLLVVCCVQPVVDDPVLSVQLSVQLVVQLNVVGNVCCVPDTSVRSSVVSSVVSLVVSLVVPDDPPDDSDDDPPDDDPDDDDSVLPPDDDDPVQQVVQFDQDPVRDTDGNCVSDDRPVNVVVVVVVVVVVVLVVLLVVADVLLSQLCCCCVPVVDDLCVSQVVSVHHSVRSVVSVVVSVVVVVVD

Sequence (214 aa):
MRGVSLNTLIEAAVTEQPYNHQRLGLQARRYCGVISGKLCSDLPEDLHDDIFQQAFVELFRIGAGALERLSGLALFRRAIFVAIRVVRADYAPPGRRTRKARDGAPPERVAAEDIGWIAEGDHLQRATVIGTDNTPYIDFDQFQSPAAAVAMKQVEDRIDGDWALRRAPLNVASALRLICLDGVRVDTAAQAVGLDRFKLYREVAALSAALAAA

Secondary structure (DSSP, 8-state):
-PPPPHHHHHHHHHTT----HHHHHHHHHHHHHHHHHHH-TTS-THHHHHHHHHHHHHHHHH-GGGGGTS-HHHHHHHHHHHHHHHHHHHHSPTTS-SS----SPPPP---GGGS-----HHHHHHHEEE-TTS-EEE-GGGS--HHHHHHHHHHHHHHHHHHHHHHS-HHHHHHHHHHHTT---HHHHHHHTT--HHHHHHHHHHHHHHHHT-